Protein AF-A0AAV7DK44-F1 (afdb_monomer)

pLDDT: mean 83.93, std 21.16, range [25.41, 98.81]

Sequence (365 aa):
MRQEATLRKLKTFLQAPVNSQDILEGAVLIDQYCNPLEDVSPENIQAEIDDITRKVKVYLSAKNSRHPSLSMAGDSYIEDLDLQGQALEALNHVLFTAMKFKGNVADFYNPLNSYIHQVLINRTGIPISLSVLYLTLAKHLGIRLEPVNFPHHFMLRWCQRAQGASNITDYVYVDAFGNGKCLTAKECEYMIGQHVTEEFYAAVSTKEVLQRMVGNLLNLGKRESKDRSFMLLRVSLDLYLAMYPDSVQHLLLQARLYFHLGIWPEKVLDILQNIQALDPSQHGAVAYLVQHTLEHIERRREDSGPNVKLRSSEKEVCYSVGLLVRHKRLRNLVKGLFYARRVVLFSGLILQCVTFFKSLIRAFF

InterPro domains:
  IPR032698 Protein SirB1, N-terminal [PF13369] (44-214)

Foldseek 3Di:
DQLVVLLVVLVVLVPDDLVPRQLVVLLLSLQCNLCVPDDSDPVVLVVLLVVLLVQLLVQLCVVPVPQPLVVFAAQAADLDPVSLVSSLVSSLCSLCPVVNQAEPPVPNLPLLQLRLVSCSVVSYHAQLSLQSSSCSSSRSSRFDWFWFADVRHIWIWGACDSDDDDDQQRTWIFGSNHSRDTDRPVVVCVVVVHDDDPNRSDGDTSLVSSLVSLVSQCVSLVVCVVVVPNSSNQSSLVSNCSSVVLPLVSLLVNLVVCVVVVHDLVVSLVSLVSSCVSDVVCVVVSVVSNVVSVVSVVVVVVVPDPPPPPPDPDPQFPDWDWDFDQDPPPRDTDTDIDTANDDDDDPDDDDDGDDDDDDDDDDDD

Secondary structure (DSSP, 8-state):
-HHHHHHHHHHHHHHS-GGG--HHHHHHHHHHHH-TTS---HHHHHHHHHHHHHHHHHHHHHH-TT-GGGT--SS-----HHHHHHHHHHHHIIIIIIS--EE-STTTT-GGGG-HHHHHHHSEE-HHHHHHHHHHHHHHTT--EEEEE-SS-EEEEEE--SS---SGGGEEEEETTTTSEEE-HHHHHHHHTS---GGGGSBPPHHHHHHHHHHHHHHHHHHHGGGS--HHHHHHHHHHHHH-TT-HHHHHHHHHHHHHHT--HHHHHHHHHHHHHH-GGGHHHHHHHHHHHHHHHHHHHHT--------SS-TT---EEEEEEE-TTT-SEEEEEEE-S-----TT-----------------

Organism: Engystomops pustulosus (NCBI:txid76066)

Structure (mmCIF, N/CA/C/O backbone):
data_AF-A0AAV7DK44-F1
#
_entry.id   AF-A0AAV7DK44-F1
#
loop_
_atom_site.group_PDB
_atom_site.id
_atom_site.type_symbol
_atom_site.label_atom_id
_atom_site.label_alt_id
_atom_site.label_comp_id
_atom_site.label_asym_id
_atom_site.label_entity_id
_atom_site.label_seq_id
_atom_site.pdbx_PDB_ins_code
_atom_site.Cartn_x
_atom_site.Cartn_y
_atom_site.Cartn_z
_atom_site.occupancy
_atom_site.B_iso_or_equiv
_atom_site.auth_seq_id
_atom_site.auth_comp_id
_atom_site.auth_asym_id
_atom_site.auth_atom_id
_atom_site.pdbx_PDB_model_num
ATOM 1 N N . MET A 1 1 ? -14.259 -15.913 12.796 1.00 74.12 1 MET A N 1
ATOM 2 C CA . MET A 1 1 ? -13.451 -16.996 12.184 1.00 74.12 1 MET A CA 1
ATOM 3 C C . MET A 1 1 ? -12.514 -16.519 11.066 1.00 74.12 1 MET A C 1
ATOM 5 O O . MET A 1 1 ? -11.323 -16.469 11.338 1.00 74.12 1 MET A O 1
ATOM 9 N N . ARG A 1 2 ? -12.967 -16.143 9.848 1.00 83.25 2 ARG A N 1
ATOM 10 C CA . ARG A 1 2 ? -12.039 -15.772 8.740 1.00 83.25 2 ARG A CA 1
ATOM 11 C C . ARG A 1 2 ? -11.225 -14.498 9.022 1.00 83.25 2 ARG A C 1
ATOM 13 O O . ARG A 1 2 ? -10.006 -14.562 8.977 1.00 83.25 2 ARG A O 1
ATOM 20 N N . GLN A 1 3 ? -11.868 -13.395 9.424 1.00 87.00 3 GLN A N 1
ATOM 21 C CA . GLN A 1 3 ? -11.164 -12.140 9.765 1.00 87.00 3 GLN A CA 1
ATOM 22 C C . GLN A 1 3 ? -10.161 -12.303 10.915 1.00 87.00 3 GLN A C 1
ATOM 24 O O . GLN A 1 3 ? -9.058 -11.775 10.849 1.00 87.00 3 GLN A O 1
ATOM 29 N N . GLU A 1 4 ? -10.506 -13.065 11.956 1.00 88.25 4 GLU A N 1
ATOM 30 C CA . GLU A 1 4 ? -9.594 -13.349 13.077 1.00 88.25 4 GLU A CA 1
ATOM 31 C C . GLU A 1 4 ? -8.398 -14.199 12.637 1.00 88.25 4 GLU A C 1
ATOM 33 O O . GLU A 1 4 ? -7.279 -13.981 13.096 1.00 88.25 4 GLU A O 1
ATOM 38 N N . ALA A 1 5 ? -8.612 -15.163 11.734 1.00 91.00 5 ALA A N 1
ATOM 39 C CA . ALA A 1 5 ? -7.529 -15.945 11.152 1.00 91.00 5 ALA A CA 1
ATOM 40 C C . ALA A 1 5 ? -6.597 -15.065 10.305 1.00 91.00 5 ALA A C 1
ATOM 42 O O . ALA A 1 5 ? -5.384 -15.139 10.492 1.00 91.00 5 ALA A O 1
ATOM 43 N N . THR A 1 6 ? -7.144 -14.194 9.450 1.00 93.19 6 THR A N 1
ATOM 44 C CA . THR A 1 6 ? -6.361 -13.217 8.675 1.00 93.19 6 THR A CA 1
ATOM 45 C C . THR A 1 6 ? -5.595 -12.266 9.588 1.00 93.19 6 THR A C 1
ATOM 47 O O . THR A 1 6 ? -4.413 -12.027 9.373 1.00 93.19 6 THR A O 1
ATOM 50 N N . LEU A 1 7 ? -6.220 -11.788 10.666 1.00 92.31 7 LEU A N 1
ATOM 51 C CA . LEU A 1 7 ? -5.562 -10.916 11.632 1.00 92.31 7 LEU A CA 1
ATOM 52 C C . LEU A 1 7 ? -4.393 -11.612 12.345 1.00 92.31 7 LEU A C 1
ATOM 54 O O . LEU A 1 7 ? -3.351 -10.996 12.554 1.00 92.31 7 LEU A O 1
ATOM 58 N N . ARG A 1 8 ? -4.533 -12.896 12.703 1.00 93.44 8 ARG A N 1
ATOM 59 C CA . ARG A 1 8 ? -3.416 -13.683 13.254 1.00 93.44 8 ARG A CA 1
ATOM 60 C C . ARG A 1 8 ? -2.270 -13.801 12.252 1.00 93.44 8 ARG A C 1
ATOM 62 O O . ARG A 1 8 ? -1.135 -13.550 12.638 1.00 93.44 8 ARG A O 1
ATOM 69 N N . LYS A 1 9 ? -2.570 -14.099 10.982 1.00 94.69 9 LYS A N 1
ATOM 70 C CA . LYS A 1 9 ? -1.563 -14.138 9.907 1.00 94.69 9 LYS A CA 1
ATOM 71 C C . LYS A 1 9 ? -0.843 -12.798 9.762 1.00 94.69 9 LYS A C 1
ATOM 73 O O . LYS A 1 9 ? 0.380 -12.779 9.755 1.00 94.69 9 LYS A O 1
ATOM 78 N N . LEU A 1 10 ? -1.581 -11.687 9.744 1.00 93.88 10 LEU A N 1
ATOM 79 C CA . LEU A 1 10 ? -1.002 -10.344 9.662 1.00 93.88 10 LEU A CA 1
ATOM 80 C C . LEU A 1 10 ? -0.095 -10.024 10.856 1.00 93.88 10 LEU A C 1
ATOM 82 O O . LEU A 1 10 ? 0.979 -9.462 10.671 1.00 93.88 10 LEU A O 1
ATOM 86 N N . LYS A 1 11 ? -0.480 -10.408 12.078 1.00 92.25 11 LYS A N 1
ATOM 87 C CA . LYS A 1 11 ? 0.378 -10.232 13.261 1.00 92.25 11 LYS A CA 1
ATOM 88 C C . LYS A 1 11 ? 1.677 -11.026 13.145 1.00 92.25 11 LYS A C 1
ATOM 90 O O . LYS A 1 11 ? 2.735 -10.471 13.413 1.00 92.25 11 LYS A O 1
ATOM 95 N N . THR A 1 12 ? 1.600 -12.287 12.720 1.00 94.31 12 THR A N 1
ATOM 96 C CA . THR A 1 12 ? 2.788 -13.118 12.480 1.00 94.31 12 THR A CA 1
ATOM 97 C C . THR A 1 12 ? 3.675 -12.518 11.388 1.00 94.31 12 THR A C 1
ATOM 99 O O . THR A 1 12 ? 4.879 -12.402 11.589 1.00 94.31 12 THR A O 1
ATOM 102 N N . PHE A 1 13 ? 3.083 -12.061 10.282 1.00 94.94 13 PHE A N 1
ATOM 103 C CA . PHE A 1 13 ? 3.787 -1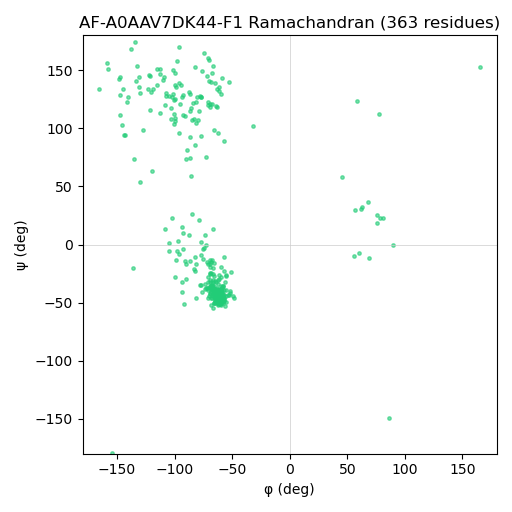1.386 9.190 1.00 94.94 13 PHE A CA 1
ATOM 104 C C . PHE A 1 13 ? 4.539 -10.134 9.678 1.00 94.94 13 PHE A C 1
ATOM 106 O O . PHE A 1 13 ? 5.729 -9.983 9.423 1.00 94.94 13 PHE A O 1
ATOM 113 N N . LEU A 1 14 ? 3.885 -9.266 10.457 1.00 91.62 14 LEU A N 1
ATOM 114 C CA . LEU A 1 14 ? 4.495 -8.031 10.970 1.00 91.62 14 LEU A CA 1
ATOM 115 C C . LEU A 1 14 ? 5.593 -8.268 12.021 1.00 91.62 14 LEU A C 1
ATOM 117 O O . LEU A 1 14 ? 6.390 -7.364 12.273 1.00 91.62 14 LEU A O 1
ATOM 121 N N . GLN A 1 15 ? 5.626 -9.448 12.645 1.00 91.88 15 GLN A N 1
ATOM 122 C CA . GLN A 1 15 ? 6.673 -9.865 13.586 1.00 91.88 15 GLN A CA 1
ATOM 123 C C . GLN A 1 15 ? 7.880 -10.512 12.891 1.00 91.88 15 GLN A C 1
ATOM 125 O O . GLN A 1 15 ? 8.926 -10.666 13.520 1.00 91.88 15 GLN A O 1
ATOM 130 N N . ALA A 1 16 ? 7.756 -10.888 11.615 1.00 93.25 16 ALA A N 1
ATOM 131 C CA . ALA A 1 16 ? 8.862 -11.442 10.845 1.00 93.25 16 ALA A CA 1
ATOM 132 C C . ALA A 1 16 ? 9.962 -10.384 10.606 1.00 93.25 16 ALA A C 1
ATOM 134 O O . ALA A 1 16 ? 9.660 -9.187 10.572 1.00 93.25 16 ALA A O 1
ATOM 135 N N . PRO A 1 17 ? 11.234 -10.788 10.410 1.00 93.06 17 PRO A N 1
ATOM 136 C CA . PRO A 1 17 ? 12.317 -9.865 10.070 1.00 93.06 17 PRO A CA 1
ATOM 137 C C . PRO A 1 17 ? 11.976 -9.001 8.852 1.00 93.06 17 PRO A C 1
ATOM 139 O O . PRO A 1 17 ? 11.446 -9.515 7.868 1.00 93.06 17 PRO A O 1
ATOM 142 N N . VAL A 1 18 ? 12.338 -7.713 8.875 1.00 88.31 18 VAL A N 1
ATOM 143 C CA . VAL A 1 18 ? 11.973 -6.736 7.824 1.00 88.31 18 VAL A CA 1
ATOM 144 C C . VAL A 1 18 ? 12.337 -7.225 6.417 1.00 88.31 18 VAL A C 1
ATOM 146 O O . VAL A 1 18 ? 11.530 -7.112 5.503 1.00 88.31 18 VAL A O 1
ATOM 149 N N . ASN A 1 19 ? 13.501 -7.859 6.254 1.00 85.69 19 ASN A N 1
ATOM 150 C CA . ASN A 1 19 ? 13.974 -8.361 4.957 1.00 85.69 19 ASN A CA 1
ATOM 151 C C . ASN A 1 19 ? 13.164 -9.548 4.406 1.00 85.69 19 ASN A C 1
ATOM 153 O O . ASN A 1 19 ? 13.311 -9.888 3.238 1.00 85.69 19 ASN A O 1
ATOM 157 N N . SER A 1 20 ? 12.343 -10.193 5.238 1.00 88.75 20 SER A N 1
ATOM 158 C CA . SER A 1 20 ? 11.460 -11.298 4.841 1.00 88.75 20 SER A CA 1
ATOM 159 C C . SER A 1 20 ? 10.017 -10.860 4.575 1.00 88.75 20 SER A C 1
ATOM 161 O O . SER A 1 20 ? 9.206 -11.675 4.151 1.00 88.75 20 SER A O 1
ATOM 163 N N . GLN A 1 21 ? 9.682 -9.590 4.831 1.00 93.62 21 GLN A N 1
ATOM 164 C CA . GLN A 1 21 ? 8.323 -9.078 4.675 1.00 93.62 21 GLN A CA 1
ATOM 165 C C . GLN A 1 21 ? 8.070 -8.647 3.229 1.00 93.62 21 GLN A C 1
ATOM 167 O O . GLN A 1 21 ? 8.530 -7.584 2.804 1.00 93.62 21 GLN A O 1
ATOM 172 N N . ASP A 1 22 ? 7.285 -9.433 2.495 1.00 95.12 22 ASP A N 1
ATOM 173 C CA . ASP A 1 22 ? 6.842 -9.071 1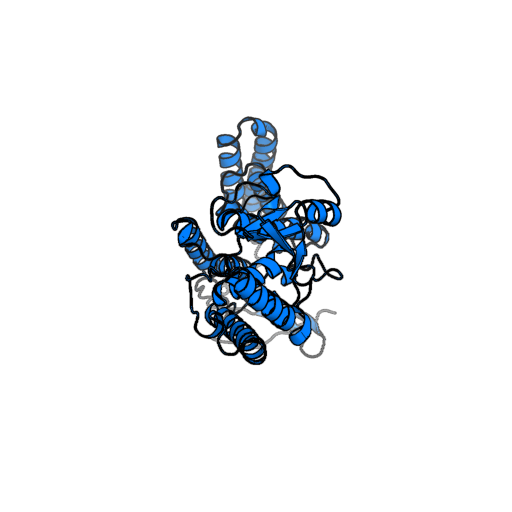.152 1.00 95.12 22 ASP A CA 1
ATOM 174 C C . ASP A 1 22 ? 5.646 -8.099 1.186 1.00 95.12 22 ASP A C 1
ATOM 176 O O . ASP A 1 22 ? 4.626 -8.331 1.841 1.00 95.12 22 ASP A O 1
ATOM 180 N N . ILE A 1 23 ? 5.771 -6.971 0.482 1.00 97.06 23 ILE A N 1
ATOM 181 C CA . ILE A 1 23 ? 4.753 -5.910 0.495 1.00 97.06 23 ILE A CA 1
ATOM 182 C C . ILE A 1 23 ? 3.439 -6.380 -0.149 1.00 97.06 23 ILE A C 1
ATOM 184 O O . ILE A 1 23 ? 2.369 -5.990 0.327 1.00 97.06 23 ILE A O 1
ATOM 188 N N . LEU A 1 24 ? 3.494 -7.213 -1.197 1.00 97.62 24 LEU A N 1
ATOM 189 C CA . LEU A 1 24 ? 2.292 -7.741 -1.843 1.00 97.62 24 LEU A CA 1
ATOM 190 C C . LEU A 1 24 ? 1.555 -8.686 -0.893 1.00 97.62 24 LEU A C 1
ATOM 192 O O . LEU A 1 24 ? 0.344 -8.548 -0.740 1.00 97.62 24 LEU A O 1
ATOM 196 N N . GLU A 1 25 ? 2.265 -9.582 -0.205 1.00 97.38 25 GLU A N 1
ATOM 197 C CA . GLU A 1 25 ? 1.662 -10.468 0.800 1.00 97.38 25 GLU A CA 1
ATOM 198 C C . GLU A 1 25 ? 0.918 -9.664 1.878 1.00 97.38 25 GLU A C 1
ATOM 200 O O . GLU A 1 25 ? -0.262 -9.911 2.156 1.00 97.38 25 GLU A O 1
ATOM 205 N N . GLY A 1 26 ? 1.569 -8.641 2.438 1.00 97.19 26 GLY A N 1
ATOM 206 C CA . GLY A 1 26 ? 0.946 -7.749 3.413 1.00 97.19 26 GLY A CA 1
ATOM 207 C C . GLY A 1 26 ? -0.292 -7.028 2.863 1.00 97.19 26 GLY A C 1
ATOM 208 O O . GLY A 1 26 ? -1.312 -6.922 3.550 1.00 97.19 26 GLY A O 1
ATOM 209 N N . ALA A 1 27 ? -0.236 -6.572 1.610 1.00 98.00 27 ALA A N 1
ATOM 210 C CA . ALA A 1 27 ? -1.358 -5.932 0.933 1.00 98.00 27 ALA A CA 1
ATOM 211 C C . ALA A 1 27 ? -2.544 -6.895 0.731 1.00 98.00 27 ALA A C 1
ATOM 213 O O . ALA A 1 27 ? -3.693 -6.504 0.949 1.00 98.00 27 ALA A O 1
ATOM 214 N N . VAL A 1 28 ? -2.283 -8.164 0.397 1.00 97.94 28 VAL A N 1
ATOM 215 C CA . VAL A 1 28 ? -3.307 -9.219 0.285 1.00 97.94 28 VAL A CA 1
ATOM 216 C C . VAL A 1 28 ? -3.945 -9.530 1.640 1.00 97.94 28 VAL A C 1
ATOM 218 O O . VAL A 1 28 ? -5.156 -9.741 1.716 1.00 97.94 28 VAL A O 1
ATOM 221 N N . LEU A 1 29 ? -3.177 -9.511 2.732 1.00 97.12 29 LEU A N 1
ATOM 222 C CA . LEU A 1 29 ? -3.720 -9.708 4.081 1.00 97.12 29 LEU A CA 1
ATOM 223 C C . LEU A 1 29 ? -4.656 -8.566 4.507 1.00 97.12 29 LEU A C 1
ATOM 225 O O . LEU A 1 29 ? -5.703 -8.833 5.105 1.00 97.12 29 LEU A O 1
ATOM 229 N N . ILE A 1 30 ? -4.321 -7.311 4.178 1.00 96.94 30 ILE A N 1
ATOM 230 C CA . ILE A 1 30 ? -5.226 -6.162 4.374 1.00 96.94 30 ILE A CA 1
ATOM 231 C C . ILE A 1 30 ? -6.526 -6.387 3.596 1.00 96.94 30 ILE A C 1
ATOM 233 O O . ILE A 1 30 ? -7.620 -6.225 4.138 1.00 96.94 30 ILE A O 1
ATOM 237 N N . ASP A 1 31 ? -6.400 -6.800 2.340 1.00 96.31 31 ASP A N 1
ATOM 238 C CA . ASP A 1 31 ? -7.517 -7.034 1.434 1.00 96.31 31 ASP A CA 1
ATOM 239 C C . ASP A 1 31 ? -8.475 -8.122 1.953 1.00 96.31 31 ASP A C 1
ATOM 241 O O . ASP A 1 31 ? -9.666 -7.879 2.153 1.00 96.31 31 ASP A O 1
ATOM 245 N N . GLN A 1 32 ? -7.936 -9.290 2.315 1.00 95.94 32 GLN A N 1
ATOM 246 C CA . GLN A 1 32 ? -8.684 -10.394 2.927 1.00 95.94 32 GLN A CA 1
ATOM 247 C C . GLN A 1 32 ? -9.377 -9.998 4.237 1.00 95.94 32 GLN A C 1
ATOM 249 O O . GLN A 1 32 ? -10.459 -10.504 4.549 1.00 95.94 32 GLN A O 1
ATOM 254 N N . TYR A 1 33 ? -8.749 -9.134 5.039 1.00 95.19 33 TYR A N 1
ATOM 255 C CA . TYR A 1 33 ? -9.334 -8.673 6.295 1.00 95.19 33 TYR A CA 1
ATOM 256 C C . TYR A 1 33 ? -10.528 -7.748 6.042 1.00 95.19 33 TYR A C 1
ATOM 258 O O . TYR A 1 33 ? -11.575 -7.893 6.686 1.00 95.19 33 TYR A O 1
ATOM 266 N N . CYS A 1 34 ? -10.376 -6.811 5.102 1.00 93.25 34 CYS A N 1
ATOM 267 C CA . CYS A 1 34 ? -11.416 -5.859 4.734 1.00 93.25 34 CYS A CA 1
ATOM 268 C C . CYS A 1 34 ? -12.581 -6.507 3.977 1.00 93.25 34 CYS A C 1
ATOM 270 O O . CYS A 1 34 ? -13.723 -6.093 4.173 1.00 93.25 34 CYS A O 1
ATOM 272 N N . ASN A 1 35 ? -12.308 -7.552 3.193 1.00 91.06 35 ASN A N 1
ATOM 273 C CA . ASN A 1 35 ? -13.270 -8.218 2.316 1.00 91.06 35 ASN A CA 1
ATOM 274 C C . ASN A 1 35 ? -13.440 -9.707 2.685 1.00 91.06 35 ASN A C 1
ATOM 276 O O . ASN A 1 35 ? -13.146 -10.592 1.884 1.00 91.06 35 ASN A O 1
ATOM 280 N N . PRO A 1 36 ? -13.938 -10.045 3.892 1.00 89.12 36 PRO A N 1
ATOM 281 C CA . PRO A 1 36 ? -13.957 -11.432 4.369 1.00 89.12 36 PRO A CA 1
ATOM 282 C C . PRO A 1 36 ? -14.927 -12.353 3.620 1.00 89.12 36 PRO A C 1
ATOM 284 O O . PRO A 1 36 ? -14.836 -13.577 3.754 1.00 89.12 36 PRO A O 1
ATOM 287 N N . LEU A 1 37 ? -15.881 -11.778 2.887 1.00 88.69 37 LEU A N 1
ATOM 288 C CA . LEU A 1 37 ? -16.856 -12.515 2.084 1.00 88.69 37 LEU A CA 1
ATOM 289 C C . LEU A 1 37 ? -16.371 -12.756 0.651 1.00 88.69 37 LEU A C 1
ATOM 291 O O . LEU A 1 37 ? -16.906 -13.639 -0.010 1.00 88.69 37 LEU A O 1
ATOM 295 N N . GLU A 1 38 ? -15.358 -12.016 0.201 1.00 89.38 38 GLU A N 1
ATOM 296 C CA . GLU A 1 38 ? -14.773 -12.173 -1.127 1.00 89.38 38 GLU A CA 1
ATOM 297 C C . GLU A 1 38 ? -13.751 -13.314 -1.136 1.00 89.38 38 GLU A C 1
ATOM 299 O O . GLU A 1 38 ? -13.130 -13.651 -0.116 1.00 89.38 38 GLU A O 1
ATOM 304 N N . ASP A 1 39 ? -13.565 -13.930 -2.299 1.00 87.12 39 ASP A N 1
ATOM 305 C CA . ASP A 1 39 ? -12.533 -14.944 -2.495 1.00 87.12 39 ASP A CA 1
ATOM 306 C C . ASP A 1 39 ? -11.219 -14.312 -2.967 1.00 87.12 39 ASP A C 1
ATOM 308 O O . ASP A 1 39 ? -10.829 -14.380 -4.131 1.00 87.12 39 ASP A O 1
ATOM 312 N N . VAL A 1 40 ? -10.538 -13.641 -2.038 1.00 92.25 40 VAL A N 1
ATOM 313 C CA . VAL A 1 40 ? -9.206 -13.075 -2.277 1.00 92.25 40 VAL A CA 1
ATOM 314 C C . VAL A 1 40 ? -8.156 -14.181 -2.104 1.00 92.25 40 VAL A C 1
ATOM 316 O O . VAL A 1 40 ? -7.616 -14.370 -1.009 1.00 92.25 40 VAL A O 1
ATOM 319 N N . SER A 1 41 ? -7.898 -14.941 -3.172 1.00 93.75 41 SER A N 1
ATOM 320 C CA . SER A 1 41 ? -6.886 -16.011 -3.210 1.00 93.75 41 SER A CA 1
ATOM 321 C C . SER A 1 41 ? -5.486 -15.445 -3.508 1.00 93.75 41 SER A C 1
ATOM 323 O O . SER A 1 41 ? -5.293 -14.828 -4.561 1.00 93.75 41 SER A O 1
ATOM 325 N N . PRO A 1 42 ? -4.494 -15.666 -2.622 1.00 94.56 42 PRO A N 1
ATOM 326 C CA . PRO A 1 42 ? -3.099 -15.322 -2.893 1.00 94.56 42 PRO A CA 1
ATOM 327 C C . PRO A 1 42 ? -2.557 -16.007 -4.151 1.00 94.56 42 PRO A C 1
ATOM 329 O O . PRO A 1 42 ? -1.800 -15.399 -4.897 1.00 94.56 42 PRO A O 1
ATOM 332 N N . GLU A 1 43 ? -2.982 -17.242 -4.417 1.00 96.19 43 GLU A N 1
ATOM 333 C CA . GLU A 1 43 ? -2.563 -18.024 -5.581 1.00 96.19 43 GLU A CA 1
ATOM 334 C C . GLU A 1 43 ? -3.057 -17.389 -6.887 1.00 96.19 43 GLU A C 1
ATOM 336 O O . GLU A 1 43 ? -2.287 -17.260 -7.836 1.00 96.19 43 GLU A O 1
ATOM 341 N N . ASN A 1 44 ? -4.312 -16.926 -6.922 1.00 96.25 44 ASN A N 1
ATOM 342 C CA . ASN A 1 44 ? -4.858 -16.215 -8.081 1.00 96.25 44 ASN A CA 1
ATOM 343 C C . ASN A 1 44 ? -4.147 -14.876 -8.308 1.00 96.25 44 ASN A C 1
ATOM 345 O O . ASN A 1 44 ? -3.832 -14.529 -9.443 1.00 96.25 44 ASN A O 1
ATOM 349 N N . I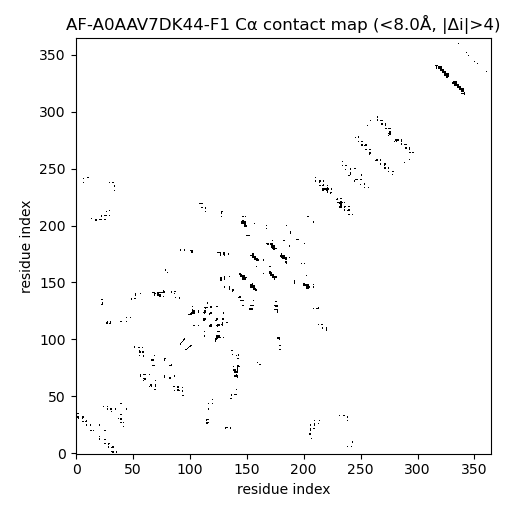LE A 1 45 ? -3.866 -14.132 -7.234 1.00 97.62 45 ILE A N 1
ATOM 350 C CA . ILE A 1 45 ? -3.117 -12.872 -7.323 1.00 97.62 45 ILE A CA 1
ATOM 351 C C . ILE A 1 45 ? -1.711 -13.135 -7.865 1.00 97.62 45 ILE A C 1
ATOM 353 O O . ILE A 1 45 ? -1.277 -12.440 -8.779 1.00 97.62 45 ILE A O 1
ATOM 357 N N . GLN A 1 46 ? -1.026 -14.164 -7.365 1.00 96.88 46 GLN A N 1
ATOM 358 C CA . GLN A 1 46 ? 0.295 -14.548 -7.853 1.00 96.88 46 GLN A CA 1
ATOM 359 C C . GLN A 1 46 ? 0.263 -14.950 -9.334 1.00 96.88 46 GLN A C 1
ATOM 361 O O . GLN A 1 46 ? 1.114 -14.510 -10.100 1.00 96.88 46 GLN A O 1
ATOM 366 N N . ALA A 1 47 ? -0.745 -15.715 -9.761 1.00 97.31 47 ALA A N 1
ATOM 367 C CA . ALA A 1 47 ? -0.905 -16.107 -11.159 1.00 97.31 47 ALA A CA 1
ATOM 368 C C . ALA A 1 47 ? -1.103 -14.897 -12.092 1.00 97.31 47 ALA A C 1
ATOM 370 O O . ALA A 1 47 ? -0.530 -14.862 -13.181 1.00 97.31 47 ALA A O 1
ATOM 371 N N . GLU A 1 48 ? -1.865 -13.884 -11.665 1.00 98.12 48 GLU A N 1
ATOM 372 C CA . GLU A 1 48 ? -2.012 -12.628 -12.412 1.00 98.12 48 GLU A CA 1
ATOM 373 C C . GLU A 1 48 ? -0.690 -11.849 -12.482 1.00 98.12 48 GLU A C 1
ATOM 375 O O . GLU A 1 48 ? -0.322 -11.350 -13.547 1.00 98.12 48 GLU A O 1
ATOM 380 N N . ILE A 1 49 ? 0.069 -11.778 -11.382 1.00 98.00 49 ILE A N 1
ATOM 381 C CA . ILE A 1 49 ? 1.409 -11.170 -11.380 1.00 98.00 49 ILE A CA 1
ATOM 382 C C . ILE A 1 49 ? 2.328 -11.890 -12.371 1.00 98.00 49 ILE A C 1
ATOM 384 O O . ILE A 1 49 ? 2.957 -11.237 -13.206 1.00 98.00 49 ILE A O 1
ATOM 388 N N . ASP A 1 50 ? 2.369 -13.221 -12.331 1.00 97.12 50 ASP A N 1
ATOM 389 C CA . ASP A 1 50 ? 3.206 -14.034 -13.212 1.00 97.12 50 ASP A CA 1
ATOM 390 C C . ASP A 1 50 ? 2.805 -13.869 -14.688 1.00 97.12 50 ASP A C 1
ATOM 392 O O . ASP A 1 50 ? 3.670 -13.768 -15.565 1.00 97.12 50 ASP A O 1
ATOM 396 N N . ASP A 1 51 ? 1.504 -13.768 -14.982 1.00 98.38 51 ASP A N 1
ATOM 397 C CA . ASP A 1 51 ? 0.997 -13.497 -16.328 1.00 98.38 51 ASP A CA 1
ATOM 398 C C . ASP A 1 51 ? 1.434 -12.117 -16.847 1.00 98.38 51 ASP A C 1
ATOM 400 O O . ASP A 1 51 ? 1.900 -11.995 -17.989 1.00 98.38 51 ASP A O 1
ATOM 404 N N . ILE A 1 52 ? 1.343 -11.080 -16.009 1.00 98.56 52 ILE A N 1
ATOM 405 C CA . ILE A 1 52 ? 1.813 -9.734 -16.353 1.00 98.56 52 ILE A CA 1
ATOM 406 C C . ILE A 1 52 ? 3.328 -9.750 -16.567 1.00 98.56 52 ILE A C 1
ATOM 408 O O . ILE A 1 52 ? 3.800 -9.281 -17.605 1.00 98.56 52 ILE A O 1
ATOM 412 N N . THR A 1 53 ? 4.101 -10.340 -15.650 1.00 98.00 53 THR A N 1
ATOM 413 C CA . THR A 1 53 ? 5.558 -10.481 -15.784 1.00 98.00 53 THR A CA 1
ATOM 414 C C . THR A 1 53 ? 5.920 -11.195 -17.087 1.00 98.00 53 THR A C 1
ATOM 416 O O . THR A 1 53 ? 6.799 -10.736 -17.819 1.00 98.00 53 THR A O 1
ATOM 419 N N . ARG A 1 54 ? 5.222 -12.279 -17.440 1.00 98.06 54 ARG A N 1
ATOM 420 C CA . ARG A 1 54 ? 5.426 -13.000 -18.702 1.00 98.06 54 ARG A CA 1
ATOM 421 C C . ARG A 1 54 ? 5.166 -12.104 -19.913 1.00 98.06 54 ARG A C 1
ATOM 423 O O . ARG A 1 54 ? 5.967 -12.116 -20.846 1.00 98.06 54 ARG A O 1
ATOM 430 N N . LYS A 1 55 ? 4.098 -11.299 -19.913 1.00 98.62 55 LYS A N 1
ATOM 431 C CA . LYS A 1 55 ? 3.824 -10.320 -20.984 1.00 98.62 55 LYS A CA 1
ATOM 432 C C . LYS A 1 55 ? 4.938 -9.277 -21.103 1.00 98.62 55 LYS A C 1
ATOM 434 O O . LYS A 1 55 ? 5.348 -8.968 -22.223 1.00 98.62 55 LYS A O 1
ATOM 439 N N . VAL A 1 56 ? 5.469 -8.788 -19.978 1.00 98.50 56 VAL A N 1
ATOM 440 C CA . VAL A 1 56 ? 6.627 -7.877 -19.967 1.00 98.50 56 VAL A CA 1
ATOM 441 C C . VAL A 1 56 ? 7.855 -8.549 -20.573 1.00 98.50 56 VAL A C 1
ATOM 443 O O . VAL A 1 56 ? 8.469 -7.979 -21.470 1.00 98.50 56 VAL A O 1
ATOM 446 N N . LYS A 1 57 ? 8.177 -9.781 -20.161 1.00 97.81 57 LYS A N 1
ATOM 447 C CA . LYS A 1 57 ? 9.306 -10.546 -20.711 1.00 97.81 57 LYS A CA 1
ATOM 448 C C . LYS A 1 57 ? 9.159 -10.797 -22.215 1.00 97.81 57 LYS A C 1
ATOM 450 O O . LYS A 1 57 ? 10.129 -10.636 -22.945 1.00 97.81 57 LYS A O 1
ATOM 455 N N . VAL A 1 58 ? 7.957 -11.118 -22.703 1.00 98.31 58 VAL A N 1
ATOM 456 C CA . VAL A 1 58 ? 7.694 -11.269 -24.148 1.00 98.31 58 VAL A CA 1
ATOM 457 C C . VAL A 1 58 ? 7.974 -9.960 -24.888 1.00 98.31 58 VAL A C 1
ATOM 459 O O . VAL A 1 58 ? 8.735 -9.963 -25.856 1.00 98.31 58 VAL A O 1
ATOM 462 N N . TYR A 1 59 ? 7.429 -8.837 -24.414 1.00 98.50 59 TYR A N 1
ATOM 463 C CA . TYR A 1 59 ? 7.666 -7.529 -25.030 1.00 98.50 59 TYR A CA 1
ATOM 464 C C . TYR A 1 59 ? 9.150 -7.130 -24.999 1.00 98.50 59 TYR A C 1
ATOM 466 O O . TYR A 1 59 ? 9.691 -6.659 -25.998 1.00 98.5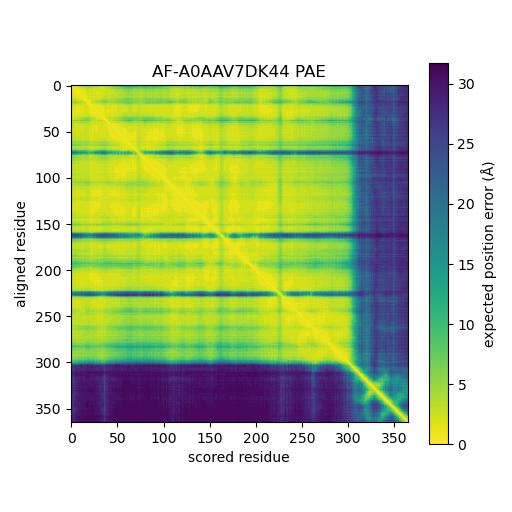0 59 TYR A O 1
ATOM 474 N N . LEU A 1 60 ? 9.828 -7.375 -23.876 1.00 98.19 60 LEU A N 1
ATOM 475 C CA . LEU A 1 60 ? 11.254 -7.109 -23.712 1.00 98.19 60 LEU A CA 1
ATOM 476 C C . LEU A 1 60 ? 12.104 -7.979 -24.643 1.00 98.19 60 LEU A C 1
ATOM 478 O O . LEU A 1 60 ? 13.015 -7.461 -25.277 1.00 98.19 60 LEU A O 1
ATOM 482 N N . SER A 1 61 ? 11.773 -9.265 -24.801 1.00 97.88 61 SER A N 1
ATOM 483 C CA . SER A 1 61 ? 12.514 -10.192 -25.668 1.00 97.88 61 SER A CA 1
ATOM 484 C C . SER A 1 61 ? 12.496 -9.786 -27.144 1.00 97.88 61 SER A C 1
ATOM 486 O O . SER A 1 61 ? 13.474 -10.016 -27.854 1.00 97.88 61 SER A O 1
ATOM 488 N N . ALA A 1 62 ? 11.421 -9.129 -27.594 1.00 97.44 62 ALA A N 1
ATOM 489 C CA . ALA A 1 62 ? 11.316 -8.596 -28.949 1.00 97.44 62 ALA A CA 1
ATOM 490 C C . ALA A 1 62 ? 12.270 -7.413 -29.194 1.00 97.44 62 ALA A C 1
ATOM 492 O O . ALA A 1 62 ? 12.659 -7.170 -30.334 1.00 97.44 62 ALA A O 1
ATOM 493 N N . LYS A 1 63 ? 12.656 -6.687 -28.136 1.00 96.25 63 LYS A N 1
ATOM 494 C CA . LYS A 1 63 ? 13.625 -5.582 -28.195 1.00 96.25 63 LYS A CA 1
ATOM 495 C C . LYS A 1 63 ? 15.053 -6.034 -27.891 1.00 96.25 63 LYS A C 1
ATOM 497 O O . LYS A 1 63 ? 15.991 -5.596 -28.547 1.00 96.25 63 LYS A O 1
ATOM 502 N N . ASN A 1 64 ? 15.213 -6.905 -26.899 1.00 97.25 64 ASN A N 1
ATOM 503 C CA . ASN A 1 64 ? 16.485 -7.438 -26.434 1.00 97.25 64 ASN A CA 1
ATOM 504 C C . ASN A 1 64 ? 16.305 -8.907 -26.016 1.00 97.25 64 ASN A C 1
ATOM 506 O O . ASN A 1 64 ? 15.940 -9.227 -24.885 1.00 97.25 64 ASN A O 1
ATOM 510 N N . SER A 1 65 ? 16.578 -9.819 -26.949 1.00 96.69 65 SER A N 1
ATOM 511 C CA . SER A 1 65 ? 16.389 -11.268 -26.774 1.00 96.69 65 SER A CA 1
ATOM 512 C C . SER A 1 65 ? 17.356 -11.919 -25.782 1.00 96.69 65 SER A C 1
ATOM 514 O O . SER A 1 65 ? 17.133 -13.055 -25.369 1.00 96.69 65 SER A O 1
ATOM 516 N N . ARG A 1 66 ? 18.425 -11.216 -25.390 1.00 96.25 66 ARG A N 1
ATOM 517 C CA . ARG A 1 66 ? 19.433 -11.684 -24.426 1.00 96.25 66 ARG A CA 1
ATOM 518 C C . ARG A 1 66 ? 19.343 -10.955 -23.085 1.00 96.25 66 ARG A C 1
ATOM 520 O O . ARG A 1 66 ? 20.265 -11.051 -22.281 1.00 96.25 66 ARG A O 1
ATOM 527 N N . HIS A 1 67 ? 18.259 -10.219 -22.846 1.00 97.38 67 HIS A N 1
ATOM 528 C CA . HIS A 1 67 ? 18.108 -9.435 -21.629 1.00 97.38 67 HIS A CA 1
ATOM 529 C C . HIS A 1 67 ? 18.069 -10.337 -20.377 1.00 97.38 67 HIS A C 1
ATOM 531 O O . HIS A 1 67 ? 17.306 -11.308 -20.363 1.00 97.38 67 HIS A O 1
ATOM 537 N N . PRO A 1 68 ? 18.813 -10.020 -19.297 1.00 95.75 68 PRO A N 1
ATOM 538 C CA . PRO A 1 68 ? 18.868 -10.858 -18.094 1.00 95.75 68 PRO A CA 1
ATOM 539 C C . PRO A 1 68 ? 17.493 -11.077 -17.447 1.00 95.75 68 PRO A C 1
ATOM 541 O O . PRO A 1 68 ? 17.186 -12.197 -17.047 1.00 95.75 68 PRO A O 1
ATOM 544 N N . SER A 1 69 ? 16.609 -10.066 -17.433 1.00 95.56 69 SER A N 1
ATOM 545 C CA . SER A 1 69 ? 15.221 -10.189 -16.932 1.00 95.56 69 SER A CA 1
ATOM 546 C C . SER A 1 69 ? 14.430 -11.359 -17.526 1.00 95.56 69 SER A C 1
ATOM 548 O O . SER A 1 69 ? 13.473 -11.810 -16.903 1.00 95.56 69 SER A O 1
ATOM 550 N N . LEU A 1 70 ? 14.785 -11.868 -18.713 1.00 95.00 70 LEU A N 1
ATOM 551 C CA . LEU A 1 70 ? 14.075 -12.991 -19.332 1.00 95.00 70 LEU A CA 1
ATOM 552 C C . LEU A 1 70 ? 14.236 -14.280 -18.515 1.00 95.00 70 LEU A C 1
ATOM 554 O O . LEU A 1 70 ? 13.254 -14.997 -18.314 1.00 95.00 70 LEU A O 1
ATOM 558 N N . SER A 1 71 ? 15.433 -14.531 -17.982 1.00 90.12 71 SER A N 1
ATOM 559 C CA . SER A 1 71 ? 15.756 -15.714 -17.175 1.00 90.12 71 SER A CA 1
ATOM 560 C C . SER A 1 71 ? 15.665 -15.480 -15.666 1.00 90.12 71 SER A C 1
ATOM 562 O O . SER A 1 71 ? 15.741 -16.445 -14.909 1.00 90.12 71 SER A O 1
ATOM 564 N N . MET A 1 72 ? 15.476 -14.237 -15.210 1.00 82.94 72 MET A N 1
ATOM 565 C CA . MET A 1 72 ? 15.382 -13.948 -13.777 1.00 82.94 72 MET A CA 1
ATOM 566 C C . MET A 1 72 ? 14.111 -14.523 -13.145 1.00 82.94 72 MET A C 1
ATOM 568 O O . MET A 1 72 ? 13.018 -14.448 -13.718 1.00 82.94 72 MET A O 1
ATOM 572 N N . ALA A 1 73 ? 14.272 -15.049 -11.935 1.00 66.81 73 ALA A N 1
ATOM 573 C CA . ALA A 1 73 ? 13.205 -15.386 -11.007 1.00 66.81 73 ALA A CA 1
ATOM 574 C C . ALA A 1 73 ? 13.680 -15.024 -9.588 1.00 66.81 73 ALA A C 1
ATOM 576 O O . ALA A 1 73 ? 14.724 -15.507 -9.154 1.00 66.81 73 ALA A O 1
ATOM 577 N N . GLY A 1 74 ? 12.939 -14.175 -8.872 1.00 64.94 74 GLY A N 1
ATOM 578 C CA . GLY A 1 74 ? 13.206 -13.874 -7.458 1.00 64.94 74 GLY A CA 1
ATOM 579 C C . GLY A 1 74 ? 14.231 -12.763 -7.173 1.00 64.94 74 GLY A C 1
ATOM 580 O O . GLY A 1 74 ? 14.341 -11.799 -7.921 1.00 64.94 74 GLY A O 1
ATOM 581 N N . ASP A 1 75 ? 14.937 -12.890 -6.040 1.00 69.88 75 ASP A N 1
ATOM 582 C CA . ASP A 1 75 ? 15.651 -11.819 -5.307 1.00 69.88 75 ASP A CA 1
ATOM 583 C C . ASP A 1 75 ? 17.025 -11.401 -5.878 1.00 69.88 75 ASP A C 1
ATOM 585 O O . ASP A 1 75 ? 17.866 -10.853 -5.163 1.00 69.88 75 ASP A O 1
ATOM 589 N N . SER A 1 76 ? 17.290 -11.675 -7.154 1.00 85.69 76 SER A N 1
ATOM 590 C CA . SER A 1 76 ? 18.530 -11.252 -7.817 1.00 85.69 76 SER A CA 1
ATOM 591 C C . SER A 1 76 ? 18.287 -9.993 -8.643 1.00 85.69 76 SER A C 1
ATOM 593 O O . SER A 1 76 ? 17.285 -9.899 -9.348 1.00 85.69 76 SER A O 1
ATOM 595 N N . TYR A 1 77 ? 19.218 -9.043 -8.578 1.00 90.81 77 TYR A N 1
ATOM 596 C CA . TYR A 1 77 ? 19.092 -7.750 -9.247 1.00 90.81 77 TYR A CA 1
ATOM 597 C C . TYR A 1 77 ? 20.112 -7.598 -10.372 1.00 90.81 77 TYR A C 1
ATOM 599 O O . TYR A 1 77 ? 21.232 -8.099 -10.288 1.00 90.81 77 TYR A O 1
ATOM 607 N N . ILE A 1 78 ? 19.714 -6.896 -11.428 1.00 93.12 78 ILE A N 1
ATOM 608 C CA . ILE A 1 78 ? 20.580 -6.540 -12.551 1.00 93.12 78 ILE A CA 1
ATOM 609 C C . ILE A 1 78 ? 21.465 -5.376 -12.108 1.00 93.12 78 ILE A C 1
ATOM 611 O O . ILE A 1 78 ? 20.947 -4.368 -11.647 1.00 93.12 78 ILE A O 1
ATOM 615 N N . GLU A 1 79 ? 22.784 -5.484 -12.249 1.00 90.38 79 GLU A N 1
ATOM 616 C CA . GLU A 1 79 ? 23.697 -4.395 -11.862 1.00 90.38 79 GLU A CA 1
ATOM 617 C C . GLU A 1 79 ? 23.720 -3.253 -12.887 1.00 90.38 79 GLU A C 1
ATOM 619 O O . GLU A 1 79 ? 23.814 -2.083 -12.521 1.00 90.38 79 GLU A O 1
ATOM 624 N N . ASP A 1 80 ? 23.594 -3.590 -14.169 1.00 93.69 80 ASP A N 1
ATOM 625 C CA . ASP A 1 80 ? 23.631 -2.637 -15.275 1.00 93.69 80 ASP A CA 1
ATOM 626 C C . ASP A 1 80 ? 22.368 -1.754 -15.305 1.00 93.69 80 ASP A C 1
ATOM 628 O O . ASP A 1 80 ? 21.239 -2.245 -15.421 1.00 93.69 80 ASP A O 1
ATOM 632 N N . LEU A 1 81 ? 22.566 -0.438 -15.182 1.00 93.19 81 LEU A N 1
ATOM 633 C CA . LEU A 1 81 ? 21.484 0.546 -15.107 1.00 93.19 81 LEU A CA 1
ATOM 634 C C . LEU A 1 81 ? 20.733 0.704 -16.435 1.00 93.19 81 LEU A C 1
ATOM 636 O O . LEU A 1 81 ? 19.521 0.924 -16.415 1.00 93.19 81 LEU A O 1
ATOM 640 N N . ASP A 1 82 ? 21.409 0.542 -17.574 1.00 94.88 82 ASP A N 1
ATOM 641 C CA . ASP A 1 82 ? 20.782 0.656 -18.893 1.00 94.88 82 ASP A CA 1
ATOM 642 C C . ASP A 1 82 ? 19.853 -0.539 -19.146 1.00 94.88 82 ASP A C 1
ATOM 644 O O . ASP A 1 82 ? 18.742 -0.378 -19.657 1.00 94.88 82 ASP A O 1
ATOM 648 N N . LEU A 1 83 ? 20.261 -1.743 -18.729 1.00 96.38 83 LEU A N 1
ATOM 649 C CA . LEU A 1 83 ? 19.412 -2.937 -18.767 1.00 96.38 83 LEU A CA 1
ATOM 650 C C . LEU A 1 83 ? 18.226 -2.820 -17.794 1.00 96.38 83 LEU A C 1
ATOM 652 O O . LEU A 1 83 ? 17.088 -3.115 -18.162 1.00 96.38 83 LEU A O 1
ATOM 656 N N . GLN A 1 84 ? 18.438 -2.319 -16.574 1.00 95.81 84 GLN A N 1
ATOM 657 C CA . GLN A 1 84 ? 17.319 -2.012 -15.673 1.00 95.81 84 GLN A CA 1
ATOM 658 C C . GLN A 1 84 ? 16.335 -1.010 -16.310 1.00 95.81 84 GLN A C 1
ATOM 660 O O . GLN A 1 84 ? 15.122 -1.227 -16.260 1.00 95.81 84 GLN A O 1
ATOM 665 N N . GLY A 1 85 ? 16.844 0.036 -16.970 1.00 96.62 85 GLY A N 1
ATOM 666 C CA . GLY A 1 85 ? 16.044 1.017 -17.705 1.00 96.62 85 GLY A CA 1
ATOM 667 C C . GLY A 1 85 ? 15.214 0.390 -18.829 1.00 96.62 85 GLY A C 1
ATOM 668 O O . GLY A 1 85 ? 14.006 0.617 -18.900 1.00 96.62 85 GLY A O 1
ATOM 669 N N . GLN A 1 86 ? 15.811 -0.478 -19.652 1.00 97.81 86 GLN A N 1
ATOM 670 C CA . GLN A 1 86 ? 15.095 -1.214 -20.707 1.00 97.81 86 GLN A CA 1
ATOM 671 C C . GLN A 1 86 ? 13.948 -2.069 -20.145 1.00 97.81 86 GLN A C 1
ATOM 673 O O . GLN A 1 86 ? 12.853 -2.110 -20.718 1.00 97.81 86 GLN A O 1
ATOM 678 N N . ALA A 1 87 ? 14.177 -2.744 -19.016 1.00 97.44 87 ALA A N 1
ATOM 679 C CA . ALA A 1 87 ? 13.148 -3.534 -18.350 1.00 97.44 87 ALA A CA 1
ATOM 680 C C . ALA A 1 87 ? 12.029 -2.658 -17.752 1.00 97.44 87 ALA A C 1
ATOM 682 O O . ALA A 1 87 ? 10.855 -3.021 -17.873 1.00 97.44 87 ALA A O 1
ATOM 683 N N . LEU A 1 88 ? 12.350 -1.488 -17.183 1.00 98.00 88 LEU A N 1
ATOM 684 C CA . LEU A 1 88 ? 11.355 -0.515 -16.709 1.00 98.00 88 LEU A CA 1
ATOM 685 C C . LEU A 1 88 ? 10.521 0.063 -17.859 1.00 98.00 88 LEU A C 1
ATOM 687 O O . LEU A 1 88 ? 9.302 0.177 -17.740 1.00 98.00 88 LEU A O 1
ATOM 691 N N . GLU A 1 89 ? 11.132 0.367 -19.005 1.00 98.31 89 GLU A N 1
ATOM 692 C CA . GLU A 1 89 ? 10.402 0.801 -20.200 1.00 98.31 89 GLU A CA 1
ATOM 693 C C . GLU A 1 89 ? 9.441 -0.278 -20.713 1.00 98.31 89 GLU A C 1
ATOM 695 O O . GLU A 1 89 ? 8.301 0.016 -21.092 1.00 98.31 89 GLU A O 1
ATOM 700 N N . ALA A 1 90 ? 9.882 -1.540 -20.718 1.00 98.56 90 ALA A N 1
ATOM 701 C CA . ALA A 1 90 ? 9.039 -2.674 -21.074 1.00 98.56 90 ALA A CA 1
ATOM 702 C C . ALA A 1 90 ? 7.864 -2.835 -20.098 1.00 98.56 90 ALA A C 1
ATOM 704 O O . ALA A 1 90 ? 6.724 -3.017 -20.539 1.00 98.56 90 ALA A O 1
ATOM 705 N N . LEU A 1 91 ? 8.123 -2.707 -18.793 1.00 98.69 91 LEU A N 1
ATOM 706 C CA . LEU A 1 91 ? 7.098 -2.723 -17.751 1.00 98.69 91 LEU A CA 1
ATOM 707 C C . LEU A 1 91 ? 6.082 -1.591 -17.951 1.00 98.69 91 LEU A C 1
ATOM 709 O O . LEU A 1 91 ? 4.880 -1.854 -18.000 1.00 98.69 91 LEU A O 1
ATOM 713 N N . ASN A 1 92 ? 6.548 -0.356 -18.155 1.00 98.69 92 ASN A N 1
ATOM 714 C CA . ASN A 1 92 ? 5.699 0.809 -18.408 1.00 98.69 92 ASN A CA 1
ATOM 715 C C . ASN A 1 92 ? 4.808 0.611 -19.638 1.00 98.69 92 ASN A C 1
ATOM 717 O O . ASN A 1 92 ? 3.603 0.879 -19.596 1.00 98.69 92 ASN A O 1
ATOM 721 N N . HIS A 1 93 ? 5.381 0.114 -20.737 1.00 98.69 93 HIS A N 1
ATOM 722 C CA . HIS A 1 93 ? 4.620 -0.139 -21.953 1.00 98.69 93 HIS A CA 1
ATOM 723 C C . HIS A 1 93 ? 3.530 -1.189 -21.721 1.00 98.69 93 HIS A C 1
ATOM 725 O O . HIS A 1 93 ? 2.362 -0.948 -22.031 1.00 98.69 93 HIS A O 1
ATOM 731 N N . VAL A 1 94 ? 3.876 -2.344 -21.155 1.00 98.75 94 VAL A N 1
ATOM 732 C CA . VAL A 1 94 ? 2.893 -3.413 -20.955 1.00 98.75 94 VAL A CA 1
ATOM 733 C C . VAL A 1 94 ? 1.812 -2.987 -19.970 1.00 98.75 94 VAL A C 1
ATOM 735 O O . VAL A 1 94 ? 0.632 -3.127 -20.284 1.00 98.75 94 VAL A O 1
ATOM 738 N N . LEU A 1 95 ? 2.182 -2.417 -18.825 1.00 98.62 95 LEU A N 1
ATOM 739 C CA . LEU A 1 95 ? 1.229 -2.093 -17.769 1.00 98.62 95 LEU A CA 1
ATOM 740 C C . LEU A 1 95 ? 0.284 -0.954 -18.189 1.00 98.62 95 LEU A C 1
ATOM 742 O O . LEU A 1 95 ? -0.939 -1.113 -18.171 1.00 98.62 95 LEU A O 1
ATOM 746 N N . PHE A 1 96 ? 0.830 0.173 -18.647 1.00 98.56 96 PHE A N 1
ATOM 747 C CA . PHE A 1 96 ? 0.038 1.381 -18.905 1.00 98.56 96 PHE A CA 1
ATOM 748 C C . PHE A 1 96 ? -0.445 1.491 -20.356 1.00 98.56 96 PHE A C 1
ATOM 750 O O . PHE A 1 96 ? -1.543 1.989 -20.612 1.00 98.56 96 PHE A O 1
ATOM 757 N N . THR A 1 97 ? 0.325 0.991 -21.330 1.00 98.31 97 THR A N 1
ATOM 758 C CA . THR A 1 97 ? -0.049 1.095 -22.753 1.00 98.31 97 THR A CA 1
ATOM 759 C C . THR A 1 97 ? -0.835 -0.116 -23.236 1.00 98.31 97 THR A C 1
ATOM 761 O O . THR A 1 97 ? -1.907 0.073 -23.813 1.00 98.31 97 THR A O 1
ATOM 764 N N . ALA A 1 98 ? -0.348 -1.338 -23.011 1.00 98.31 98 ALA A N 1
ATOM 765 C CA . ALA A 1 98 ? -1.001 -2.547 -23.515 1.00 98.31 98 ALA A CA 1
ATOM 766 C C . ALA A 1 98 ? -2.175 -2.984 -22.624 1.00 98.31 98 ALA A C 1
ATOM 768 O O . ALA A 1 98 ? -3.265 -3.263 -23.119 1.00 98.31 98 ALA A O 1
ATOM 769 N N . MET A 1 99 ? -1.974 -3.004 -21.304 1.00 98.50 99 MET A N 1
ATOM 770 C CA . MET A 1 99 ? -2.974 -3.467 -20.340 1.00 98.50 99 MET A CA 1
ATOM 771 C C . MET A 1 99 ? -3.886 -2.356 -19.817 1.00 98.50 99 MET A C 1
ATOM 773 O O . MET A 1 99 ? -4.952 -2.671 -19.292 1.00 98.50 99 MET A O 1
ATOM 777 N N . LYS A 1 100 ? -3.534 -1.083 -20.035 1.00 98.38 100 LYS A N 1
ATOM 778 C CA . LYS A 1 100 ? -4.343 0.093 -19.666 1.00 98.38 100 LYS A CA 1
ATOM 779 C C . LYS A 1 100 ? -4.586 0.238 -18.163 1.00 98.38 100 LYS A C 1
ATOM 781 O O . LYS A 1 100 ? -5.629 0.761 -17.768 1.00 98.38 100 LYS A O 1
ATOM 786 N N . PHE A 1 101 ? -3.627 -0.181 -17.336 1.00 98.69 101 PHE A N 1
ATOM 787 C CA . PHE A 1 101 ? -3.627 0.251 -15.943 1.00 98.69 101 PHE A CA 1
ATOM 788 C C . PHE A 1 101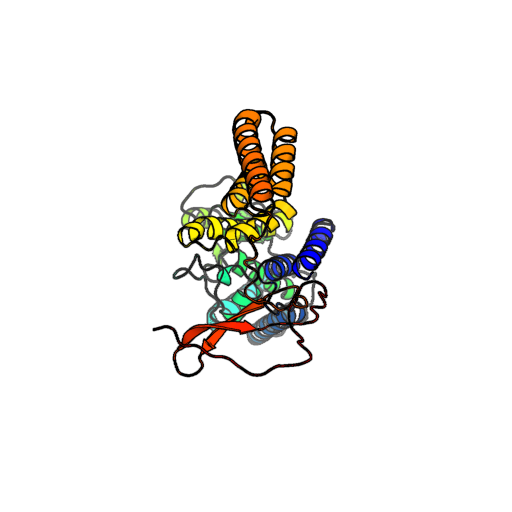 ? -3.551 1.776 -15.874 1.00 98.69 101 PHE A C 1
ATOM 790 O O . PHE A 1 101 ? -2.901 2.399 -16.714 1.00 98.69 101 PHE A O 1
ATOM 797 N N . LYS A 1 102 ? -4.238 2.385 -14.906 1.00 98.31 102 LYS A N 1
ATOM 798 C CA . LYS A 1 102 ? -4.215 3.840 -14.707 1.00 98.31 102 LYS A CA 1
ATOM 799 C C . LYS A 1 102 ? -4.630 4.244 -13.297 1.00 98.31 102 LYS A C 1
ATOM 801 O O . LYS A 1 102 ? -5.402 3.548 -12.638 1.00 98.31 102 LYS A O 1
ATOM 806 N N . GLY A 1 103 ? -4.189 5.419 -12.861 1.00 97.88 103 GLY A N 1
ATOM 807 C CA . GLY A 1 103 ? -4.744 6.069 -11.677 1.00 97.88 103 GLY A CA 1
ATOM 808 C C . GLY A 1 103 ? -6.235 6.388 -11.836 1.00 97.88 103 GLY A C 1
ATOM 809 O O . GLY A 1 103 ? -6.659 6.904 -12.875 1.00 97.88 103 GLY A O 1
ATOM 810 N N . ASN A 1 104 ? -7.047 6.106 -10.814 1.00 96.75 104 ASN A N 1
ATOM 811 C CA . ASN A 1 104 ? -8.476 6.427 -10.834 1.00 96.75 104 ASN A CA 1
ATOM 812 C C . ASN A 1 104 ? -8.745 7.854 -10.339 1.00 96.75 104 ASN A C 1
ATOM 814 O O . ASN A 1 104 ? -9.205 8.059 -9.224 1.00 96.75 104 ASN A O 1
ATOM 818 N N . VAL A 1 105 ? -8.436 8.866 -11.150 1.00 94.31 105 VAL A N 1
ATOM 819 C CA . VAL A 1 105 ? -8.658 10.272 -10.755 1.00 94.31 105 VAL A CA 1
ATOM 820 C C . VAL A 1 105 ? -10.153 10.604 -10.652 1.00 94.31 105 VAL A C 1
ATOM 822 O O . VAL A 1 105 ? -10.555 11.366 -9.778 1.00 94.31 105 VAL A O 1
ATOM 825 N N . ALA A 1 106 ? -10.975 10.022 -11.531 1.00 94.31 106 ALA A N 1
ATOM 826 C CA . ALA A 1 106 ? -12.409 10.306 -11.605 1.00 94.31 106 ALA A CA 1
ATOM 827 C C . ALA A 1 106 ? -13.181 9.795 -10.380 1.00 94.31 106 ALA A C 1
ATOM 829 O O . ALA A 1 106 ? -14.114 10.452 -9.930 1.00 94.31 106 ALA A O 1
ATOM 830 N N . ASP A 1 107 ? -12.774 8.647 -9.838 1.00 93.06 107 ASP A N 1
ATOM 831 C CA . ASP A 1 107 ? -13.395 8.019 -8.674 1.00 93.06 107 ASP A CA 1
ATOM 832 C C . ASP A 1 107 ? -12.327 7.652 -7.634 1.00 93.06 107 ASP A C 1
ATOM 834 O O . ASP A 1 107 ? -12.176 6.504 -7.218 1.00 93.06 107 ASP A O 1
ATOM 838 N N . PHE A 1 108 ? -11.517 8.647 -7.254 1.00 91.62 108 PHE A N 1
ATOM 839 C CA . PHE A 1 108 ? -10.335 8.464 -6.401 1.00 91.62 108 PHE A CA 1
ATOM 840 C C . PHE A 1 108 ? -10.667 7.878 -5.028 1.00 91.62 108 PHE A C 1
ATOM 842 O O . PHE A 1 108 ? -9.896 7.091 -4.479 1.00 91.62 108 PHE A O 1
ATOM 849 N N . TYR A 1 109 ? -11.821 8.252 -4.474 1.00 91.56 109 TYR A N 1
ATOM 850 C CA . TYR A 1 109 ? -12.233 7.854 -3.131 1.00 91.56 109 TYR A CA 1
ATOM 851 C C . TYR A 1 109 ? -12.975 6.513 -3.083 1.00 91.56 109 TYR A C 1
ATOM 853 O O . TYR A 1 109 ? -13.445 6.129 -2.018 1.00 91.56 109 TYR A O 1
ATOM 861 N N . ASN A 1 110 ? -13.039 5.770 -4.190 1.00 93.38 110 ASN A N 1
ATOM 862 C CA . ASN A 1 110 ? -13.587 4.423 -4.183 1.00 93.38 110 ASN A CA 1
ATOM 863 C C . ASN A 1 110 ? -12.646 3.446 -3.449 1.00 93.38 110 ASN A C 1
ATOM 865 O O . ASN A 1 110 ? -11.483 3.300 -3.852 1.00 93.38 110 ASN A O 1
ATOM 869 N N . PRO A 1 111 ? -13.118 2.743 -2.400 1.00 93.94 111 PRO A N 1
ATOM 870 C CA . PRO A 1 111 ? -12.289 1.819 -1.627 1.00 93.94 111 PRO A CA 1
ATOM 871 C C . PRO A 1 111 ? -11.732 0.664 -2.466 1.00 93.94 111 PRO A C 1
ATOM 873 O O . PRO A 1 111 ? -10.637 0.184 -2.169 1.00 93.94 111 PRO A O 1
ATOM 876 N N . LEU A 1 112 ? -12.406 0.276 -3.558 1.00 95.81 112 LEU A N 1
ATOM 877 C CA . LEU A 1 112 ? -11.928 -0.770 -4.466 1.00 95.81 112 LEU A CA 1
ATOM 878 C C . LEU A 1 112 ? -10.564 -0.430 -5.082 1.00 95.81 112 LEU A C 1
ATOM 880 O O . LEU A 1 112 ? -9.772 -1.328 -5.340 1.00 95.81 112 LEU A O 1
ATOM 884 N N . ASN A 1 113 ? -10.223 0.853 -5.232 1.00 97.19 113 ASN A N 1
ATOM 885 C CA . ASN A 1 113 ? -8.908 1.259 -5.732 1.00 97.19 113 ASN A CA 1
ATOM 886 C C . ASN A 1 113 ? -7.756 0.922 -4.760 1.00 97.19 113 ASN A C 1
ATOM 888 O O . ASN A 1 113 ? -6.590 1.034 -5.142 1.00 97.19 113 ASN A O 1
ATOM 892 N N . SER A 1 114 ? -8.052 0.570 -3.504 1.00 97.06 114 SER A N 1
ATOM 893 C CA . SER A 1 114 ? -7.055 0.243 -2.471 1.00 97.06 114 SER A CA 1
ATOM 894 C C . SER A 1 114 ? -6.836 -1.262 -2.283 1.00 97.06 114 SER A C 1
ATOM 896 O O . SER A 1 114 ? -5.867 -1.649 -1.633 1.00 97.06 114 SER A O 1
ATOM 898 N N . TYR A 1 115 ? -7.714 -2.103 -2.834 1.00 97.56 115 TYR A N 1
ATOM 899 C CA . TYR A 1 115 ? -7.665 -3.560 -2.702 1.00 97.56 115 TYR A CA 1
ATOM 900 C C . TYR A 1 115 ? -6.945 -4.174 -3.904 1.00 97.56 115 TYR A C 1
ATOM 902 O O . TYR A 1 115 ? -7.373 -3.982 -5.039 1.00 97.56 115 TYR A O 1
ATOM 910 N N . ILE A 1 116 ? -5.849 -4.906 -3.683 1.00 97.94 116 ILE A N 1
ATOM 911 C CA . ILE A 1 116 ? -4.994 -5.405 -4.772 1.00 97.94 116 ILE A CA 1
ATOM 912 C C . ILE A 1 116 ? -5.764 -6.309 -5.737 1.00 97.94 116 ILE A C 1
ATOM 914 O O . ILE A 1 116 ? -5.592 -6.169 -6.949 1.00 97.94 116 ILE A O 1
ATOM 918 N N . HIS A 1 117 ? -6.663 -7.168 -5.241 1.00 97.50 117 HIS A N 1
ATOM 919 C CA . HIS A 1 117 ? -7.466 -8.012 -6.134 1.00 97.50 117 HIS A CA 1
ATOM 920 C C . HIS A 1 117 ? -8.336 -7.172 -7.085 1.00 97.50 117 HIS A C 1
ATOM 922 O O . HIS A 1 117 ? -8.434 -7.468 -8.274 1.00 97.50 117 HIS A O 1
ATOM 928 N N . GLN A 1 118 ? -8.905 -6.069 -6.591 1.00 98.12 118 GLN A N 1
ATOM 929 C CA . GLN A 1 118 ? -9.705 -5.144 -7.394 1.00 98.12 118 GLN A CA 1
ATOM 930 C C . GLN A 1 118 ? -8.852 -4.291 -8.326 1.00 98.12 118 GLN A C 1
ATOM 932 O O . GLN A 1 118 ? -9.287 -3.993 -9.434 1.00 98.12 118 GLN A O 1
ATOM 937 N N . VAL A 1 119 ? -7.639 -3.913 -7.919 1.00 98.44 119 VAL A N 1
ATOM 938 C CA . VAL A 1 119 ? -6.706 -3.187 -8.790 1.00 98.44 119 VAL A CA 1
ATOM 939 C C . VAL A 1 119 ? -6.321 -4.046 -9.992 1.00 98.44 119 VAL A C 1
ATOM 941 O O . VAL A 1 119 ? -6.285 -3.529 -11.104 1.00 98.44 119 VAL A O 1
ATOM 944 N N . LEU A 1 120 ? -6.096 -5.349 -9.806 1.00 98.38 120 LEU A N 1
ATOM 945 C CA . LEU A 1 120 ? -5.813 -6.282 -10.903 1.00 98.38 120 LEU A CA 1
ATOM 946 C C . LEU A 1 120 ? -7.019 -6.453 -11.844 1.00 98.38 120 LEU A C 1
ATOM 948 O O . LEU A 1 120 ? -6.854 -6.381 -13.063 1.00 98.38 120 LEU A O 1
ATOM 952 N N . ILE A 1 121 ? -8.229 -6.604 -11.291 1.00 97.25 121 ILE A N 1
ATOM 953 C CA . ILE A 1 121 ? -9.470 -6.764 -12.071 1.00 97.25 121 ILE A CA 1
ATOM 954 C C . ILE A 1 121 ? -9.815 -5.484 -12.845 1.00 97.25 121 ILE A C 1
ATOM 956 O O . ILE A 1 121 ? -9.985 -5.508 -14.065 1.00 97.25 121 ILE A O 1
ATOM 960 N N . ASN A 1 122 ? -9.914 -4.356 -12.140 1.00 97.75 122 ASN A N 1
ATOM 961 C CA . ASN A 1 122 ? -10.392 -3.091 -12.701 1.00 97.75 122 ASN A CA 1
ATOM 962 C C . ASN A 1 122 ? -9.296 -2.342 -13.463 1.00 97.75 122 ASN A C 1
ATOM 964 O O . ASN A 1 122 ? -9.591 -1.435 -14.242 1.00 97.75 122 ASN A O 1
ATOM 968 N N . ARG A 1 123 ? -8.027 -2.708 -13.238 1.00 98.38 123 ARG A N 1
ATOM 969 C CA . ARG A 1 123 ? -6.835 -2.021 -13.759 1.00 98.38 123 ARG A CA 1
ATOM 970 C C . ARG A 1 123 ? -6.795 -0.546 -13.369 1.00 98.38 123 ARG A C 1
ATOM 972 O O . ARG A 1 123 ? -6.247 0.302 -14.072 1.00 98.38 123 ARG A O 1
ATOM 979 N N . THR A 1 124 ? -7.381 -0.228 -12.224 1.00 98.50 124 THR A N 1
ATOM 980 C CA . THR A 1 124 ? -7.418 1.118 -11.669 1.00 98.50 124 THR A CA 1
ATOM 981 C C . THR A 1 124 ? -7.052 1.090 -10.200 1.00 98.50 124 THR A C 1
ATOM 983 O O . THR A 1 124 ? -7.480 0.195 -9.479 1.00 98.50 124 THR A O 1
ATOM 986 N N . GLY A 1 125 ? -6.285 2.078 -9.745 1.00 98.25 125 GLY A N 1
ATOM 987 C CA . GLY A 1 125 ? -5.861 2.157 -8.350 1.00 98.25 125 GLY A CA 1
ATOM 988 C C . GLY A 1 125 ? -5.557 3.576 -7.886 1.00 98.25 125 GLY A C 1
ATOM 989 O O . GLY A 1 125 ? -5.679 4.541 -8.646 1.00 98.25 125 GLY A O 1
ATOM 990 N N . ILE A 1 126 ? -5.159 3.683 -6.620 1.00 98.25 126 ILE A N 1
ATOM 991 C CA . ILE A 1 126 ? -4.604 4.892 -5.997 1.00 98.25 126 ILE A CA 1
ATOM 992 C C . ILE A 1 126 ? -3.064 4.834 -6.017 1.00 98.25 126 ILE A C 1
ATOM 994 O O . ILE A 1 126 ? -2.507 3.774 -6.314 1.00 98.25 126 ILE A O 1
ATOM 998 N N . PRO A 1 127 ? -2.344 5.925 -5.678 1.00 98.38 127 PRO A N 1
ATOM 999 C CA . PRO A 1 127 ? -0.887 5.949 -5.802 1.00 98.38 127 PRO A CA 1
ATOM 1000 C C . PRO A 1 127 ? -0.162 4.795 -5.111 1.00 98.38 127 PRO A C 1
ATOM 1002 O O . PRO A 1 127 ? 0.715 4.175 -5.708 1.00 98.38 127 PRO A O 1
ATOM 1005 N N . ILE A 1 128 ? -0.565 4.443 -3.887 1.00 98.56 128 ILE A N 1
ATOM 1006 C CA . ILE A 1 128 ? 0.088 3.358 -3.148 1.00 98.56 128 ILE A CA 1
ATOM 1007 C C . ILE A 1 128 ? -0.189 1.980 -3.756 1.00 98.56 128 ILE A C 1
ATOM 1009 O O . ILE A 1 128 ? 0.734 1.189 -3.885 1.00 98.56 128 ILE A O 1
ATOM 1013 N N . SER A 1 129 ? -1.421 1.687 -4.180 1.00 98.62 129 SER A N 1
ATOM 1014 C CA . SER A 1 129 ? -1.775 0.348 -4.660 1.00 98.62 129 SER A CA 1
ATOM 1015 C C . SER A 1 129 ? -1.183 0.051 -6.039 1.00 98.62 129 SER A C 1
ATOM 1017 O O . SER A 1 129 ? -0.692 -1.055 -6.263 1.00 98.62 129 SER A O 1
ATOM 1019 N N . LEU A 1 130 ? -1.128 1.048 -6.932 1.00 98.75 130 LEU A N 1
ATOM 1020 C CA . LEU A 1 130 ? -0.416 0.915 -8.207 1.00 98.75 130 LEU A CA 1
ATOM 1021 C C . LEU A 1 130 ? 1.096 0.802 -8.002 1.00 98.75 130 LEU A C 1
ATOM 1023 O O . LEU A 1 130 ? 1.743 0.042 -8.715 1.00 98.75 130 LEU A O 1
ATOM 1027 N N . SER A 1 131 ? 1.655 1.508 -7.016 1.00 98.75 131 SER A N 1
ATOM 1028 C CA . SER A 1 131 ? 3.082 1.405 -6.697 1.00 98.75 131 SER A CA 1
ATOM 1029 C C . SER A 1 131 ? 3.450 0.048 -6.102 1.00 98.75 131 SER A C 1
ATOM 1031 O O . SER A 1 131 ? 4.501 -0.476 -6.445 1.00 98.75 131 SER A O 1
ATOM 1033 N N . VAL A 1 132 ? 2.588 -0.555 -5.273 1.00 98.69 132 VAL A N 1
ATOM 1034 C CA . VAL A 1 132 ? 2.776 -1.934 -4.785 1.00 98.69 132 VAL A CA 1
ATOM 1035 C C . VAL A 1 132 ? 2.820 -2.912 -5.959 1.00 98.69 132 VAL A C 1
ATOM 1037 O O . VAL A 1 132 ? 3.786 -3.658 -6.080 1.00 98.69 132 VAL A O 1
ATOM 1040 N N . LEU A 1 133 ? 1.842 -2.852 -6.871 1.00 98.75 133 LEU A N 1
ATOM 1041 C CA . LEU A 1 133 ? 1.833 -3.687 -8.078 1.00 98.75 133 LEU A CA 1
ATOM 1042 C C . LEU A 1 133 ? 3.100 -3.482 -8.924 1.00 98.75 133 LEU A C 1
ATOM 1044 O O . LEU A 1 133 ? 3.742 -4.446 -9.337 1.00 98.75 133 LEU A O 1
ATOM 1048 N N . TYR A 1 134 ? 3.469 -2.225 -9.170 1.00 98.81 134 TYR A N 1
ATOM 1049 C CA . TYR A 1 134 ? 4.636 -1.878 -9.974 1.00 98.81 134 TYR A CA 1
ATOM 1050 C C . TYR A 1 134 ? 5.938 -2.395 -9.350 1.00 98.81 134 TYR A C 1
ATOM 1052 O O . TYR A 1 134 ? 6.759 -2.992 -10.043 1.00 98.81 134 TYR A O 1
ATOM 1060 N N . LEU A 1 135 ? 6.103 -2.210 -8.037 1.00 98.06 135 LEU A N 1
ATOM 1061 C CA . LEU A 1 135 ? 7.247 -2.683 -7.261 1.00 98.06 135 LEU A CA 1
ATOM 1062 C C . LEU A 1 135 ? 7.389 -4.208 -7.338 1.00 98.06 135 LEU A C 1
ATOM 1064 O O . LEU A 1 135 ? 8.484 -4.703 -7.603 1.00 98.06 135 LEU A O 1
ATOM 1068 N N . THR A 1 136 ? 6.291 -4.948 -7.162 1.00 97.62 136 THR A N 1
ATOM 1069 C CA . THR A 1 136 ? 6.284 -6.414 -7.282 1.00 97.62 136 THR A CA 1
ATOM 1070 C C . THR A 1 136 ? 6.726 -6.858 -8.677 1.00 97.62 136 THR A C 1
ATOM 1072 O O . THR A 1 136 ? 7.596 -7.718 -8.812 1.00 97.62 136 THR A O 1
ATOM 1075 N N . LEU A 1 137 ? 6.171 -6.251 -9.729 1.00 98.00 137 LEU A N 1
ATOM 1076 C CA . LEU A 1 137 ? 6.519 -6.598 -11.108 1.00 98.00 137 LEU A CA 1
ATOM 1077 C C . LEU A 1 137 ? 7.981 -6.265 -11.431 1.00 98.00 137 LEU A C 1
ATOM 1079 O O . LEU A 1 137 ? 8.661 -7.065 -12.071 1.00 98.00 137 LEU A O 1
ATOM 1083 N N . ALA A 1 138 ? 8.476 -5.117 -10.964 1.00 97.38 138 ALA A N 1
ATOM 1084 C CA . ALA A 1 138 ? 9.868 -4.704 -11.125 1.00 97.38 138 ALA A CA 1
ATOM 1085 C C . ALA A 1 138 ? 10.834 -5.691 -10.448 1.00 97.38 138 ALA A C 1
ATOM 1087 O O . ALA A 1 138 ? 11.820 -6.100 -11.065 1.00 97.38 138 ALA A O 1
ATOM 1088 N N . LYS A 1 139 ? 10.501 -6.161 -9.237 1.00 95.81 139 LYS A N 1
ATOM 1089 C CA . LYS A 1 139 ? 11.271 -7.192 -8.527 1.00 95.81 139 LYS A CA 1
ATOM 1090 C C . LYS A 1 139 ? 11.404 -8.471 -9.362 1.00 95.81 139 LYS A C 1
ATOM 1092 O O . LYS A 1 139 ? 12.509 -8.973 -9.535 1.00 95.81 139 LYS A O 1
ATOM 1097 N N . HIS A 1 140 ? 10.318 -8.955 -9.967 1.00 95.62 140 HIS A N 1
ATOM 1098 C CA . HIS A 1 140 ? 10.345 -10.142 -10.841 1.00 95.62 140 HIS A CA 1
ATOM 1099 C C . HIS A 1 140 ? 11.147 -9.964 -12.140 1.00 95.62 140 HIS A C 1
ATOM 1101 O O . HIS A 1 140 ? 11.473 -10.944 -12.815 1.00 95.62 140 HIS A O 1
ATOM 1107 N N . LEU A 1 141 ? 11.450 -8.721 -12.511 1.00 96.31 141 LEU A N 1
ATOM 1108 C CA . LEU A 1 141 ? 12.280 -8.371 -13.661 1.00 96.31 141 LEU A CA 1
ATOM 1109 C C . LEU A 1 141 ? 13.740 -8.104 -13.263 1.00 96.31 141 LEU A C 1
ATOM 1111 O O . LEU A 1 141 ? 14.537 -7.761 -14.136 1.00 96.31 141 LEU A O 1
ATOM 1115 N N . GLY A 1 142 ? 14.098 -8.277 -11.987 1.00 95.31 142 GLY A N 1
ATOM 1116 C CA . GLY A 1 142 ? 15.444 -8.036 -11.468 1.00 95.31 142 GLY A CA 1
ATOM 1117 C C . GLY A 1 142 ? 15.763 -6.562 -11.226 1.00 95.31 142 GLY A C 1
ATOM 1118 O O . GLY A 1 142 ? 16.932 -6.182 -11.225 1.00 95.31 142 GLY A O 1
ATOM 1119 N N . ILE A 1 143 ? 14.748 -5.714 -11.049 1.00 95.12 143 ILE A N 1
ATOM 1120 C CA . ILE A 1 143 ? 14.917 -4.277 -10.813 1.00 95.12 143 ILE A CA 1
ATOM 1121 C C . ILE A 1 143 ? 14.655 -3.983 -9.340 1.00 95.12 143 ILE A C 1
ATOM 1123 O O . ILE A 1 143 ? 13.608 -4.343 -8.795 1.00 95.12 143 ILE A O 1
ATOM 1127 N N . ARG A 1 144 ? 15.600 -3.294 -8.694 1.00 92.88 144 ARG A N 1
ATOM 1128 C CA . ARG A 1 144 ? 15.450 -2.874 -7.302 1.00 92.88 144 ARG A CA 1
ATOM 1129 C C . ARG A 1 144 ? 14.827 -1.486 -7.237 1.00 92.88 144 ARG A C 1
ATOM 1131 O O . ARG A 1 144 ? 15.471 -0.490 -7.561 1.00 92.88 144 ARG A O 1
ATOM 1138 N N . LEU A 1 145 ? 13.589 -1.435 -6.764 1.00 96.31 145 LEU A N 1
ATOM 1139 C CA . LEU A 1 145 ? 12.892 -0.200 -6.424 1.00 96.31 145 LEU A CA 1
ATOM 1140 C C . LEU A 1 145 ? 12.618 -0.170 -4.922 1.00 96.31 145 LEU A C 1
ATOM 1142 O O . LEU A 1 145 ? 12.452 -1.214 -4.294 1.00 96.31 145 LEU A O 1
ATOM 1146 N N . GLU A 1 146 ? 12.555 1.025 -4.348 1.00 96.81 146 GLU A N 1
ATOM 1147 C CA . GLU A 1 146 ? 12.262 1.210 -2.927 1.00 96.81 146 GLU A CA 1
ATOM 1148 C C . GLU A 1 146 ? 11.040 2.125 -2.765 1.00 96.81 146 GLU A C 1
ATOM 1150 O O . GLU A 1 146 ? 10.952 3.141 -3.455 1.00 96.81 146 GLU A O 1
ATOM 1155 N N . PRO A 1 147 ? 10.066 1.791 -1.904 1.00 98.06 147 PRO A N 1
ATOM 1156 C CA . PRO A 1 147 ? 8.871 2.609 -1.722 1.00 98.06 147 PRO A CA 1
ATOM 1157 C C . PRO A 1 147 ? 9.190 3.929 -1.018 1.00 98.06 147 PRO A C 1
ATOM 1159 O O . PRO A 1 147 ? 9.951 3.943 -0.057 1.00 98.06 147 PRO A O 1
ATOM 1162 N N . VAL A 1 148 ? 8.562 5.023 -1.451 1.00 97.75 148 VAL A N 1
ATOM 1163 C CA . VAL A 1 148 ? 8.755 6.370 -0.897 1.00 97.75 148 VAL A CA 1
ATOM 1164 C C . VAL A 1 148 ? 7.408 7.013 -0.592 1.00 97.75 148 VAL A C 1
ATOM 1166 O O . VAL A 1 148 ? 6.483 7.040 -1.414 1.00 97.75 148 VAL A O 1
ATOM 1169 N N . ASN A 1 149 ? 7.294 7.535 0.624 1.00 95.50 149 ASN A N 1
ATOM 1170 C CA . ASN A 1 149 ? 6.052 8.058 1.159 1.00 95.50 149 ASN A CA 1
ATOM 1171 C C . ASN A 1 149 ? 6.015 9.588 1.081 1.00 95.50 149 ASN A C 1
ATOM 1173 O O . ASN A 1 149 ? 6.590 10.257 1.930 1.00 95.50 149 ASN A O 1
ATOM 1177 N N . PHE A 1 150 ? 5.266 10.139 0.124 1.00 95.00 150 PHE A N 1
ATOM 1178 C CA . PHE A 1 150 ? 5.031 11.581 0.027 1.00 95.00 150 PHE A CA 1
ATOM 1179 C C . PHE A 1 150 ? 3.687 11.992 0.656 1.00 95.00 150 PHE A C 1
ATOM 1181 O O . PHE A 1 150 ? 2.743 11.197 0.770 1.00 95.00 150 PHE A O 1
ATOM 1188 N N . PRO A 1 151 ? 3.514 13.261 1.047 1.00 90.31 151 PRO A N 1
ATOM 1189 C CA . PRO A 1 151 ? 2.196 13.774 1.395 1.00 90.31 151 PRO A CA 1
ATOM 1190 C C . PRO A 1 151 ? 1.269 13.692 0.177 1.00 90.31 151 PRO A C 1
ATOM 1192 O O . PRO A 1 151 ? 1.654 14.058 -0.927 1.00 90.31 151 PRO A O 1
ATOM 1195 N N . HIS A 1 152 ? 0.055 13.171 0.369 1.00 86.75 152 HIS A N 1
ATOM 1196 C CA . HIS A 1 152 ? -0.973 12.987 -0.672 1.00 86.75 152 HIS A CA 1
ATOM 1197 C C . HIS A 1 152 ? -0.609 12.087 -1.872 1.00 86.75 152 HIS A C 1
ATOM 1199 O O . HIS A 1 152 ? -1.505 11.745 -2.638 1.00 86.75 152 HIS A O 1
ATOM 1205 N N . HIS A 1 153 ? 0.641 11.630 -2.002 1.00 95.19 153 HIS A N 1
ATOM 1206 C CA . HIS A 1 153 ? 1.094 10.778 -3.107 1.00 95.19 153 HIS A CA 1
ATOM 1207 C C . HIS A 1 153 ? 2.005 9.638 -2.641 1.00 95.19 153 HIS A C 1
ATOM 1209 O O . HIS A 1 153 ? 2.410 9.584 -1.486 1.00 95.19 153 HIS A O 1
ATOM 1215 N N . PHE A 1 154 ? 2.292 8.663 -3.490 1.00 97.56 154 PHE A N 1
ATOM 1216 C CA . PHE A 1 154 ? 3.213 7.574 -3.158 1.00 97.56 154 PHE A CA 1
ATOM 1217 C C . PHE A 1 154 ? 3.976 7.202 -4.417 1.00 97.56 154 PHE A C 1
ATOM 1219 O O . PHE A 1 154 ? 3.368 7.095 -5.481 1.00 97.56 154 PHE A O 1
ATOM 1226 N N . MET A 1 155 ? 5.288 7.051 -4.291 1.00 97.75 155 MET A N 1
ATOM 1227 C CA . MET A 1 155 ? 6.181 6.788 -5.414 1.00 97.75 155 MET A CA 1
ATOM 1228 C C . MET A 1 155 ? 7.146 5.668 -5.054 1.00 97.75 155 MET A C 1
ATOM 1230 O O . MET A 1 155 ? 7.200 5.203 -3.916 1.00 97.75 155 MET A O 1
ATOM 1234 N N . LEU A 1 156 ? 7.929 5.253 -6.038 1.00 98.44 156 LEU A N 1
ATOM 1235 C CA . LEU A 1 156 ? 9.083 4.393 -5.839 1.00 98.44 156 LEU A CA 1
ATOM 1236 C C . LEU A 1 156 ? 10.344 5.193 -6.161 1.00 98.44 156 LEU A C 1
ATOM 1238 O O . LEU A 1 156 ? 10.293 6.085 -7.000 1.00 98.44 156 LEU A O 1
ATOM 1242 N N . ARG A 1 157 ? 11.477 4.878 -5.544 1.00 97.56 157 ARG A N 1
ATOM 1243 C CA . ARG A 1 157 ? 12.786 5.398 -5.949 1.00 97.56 157 ARG A CA 1
ATOM 1244 C C . ARG A 1 157 ? 13.635 4.291 -6.550 1.00 97.56 157 ARG A C 1
ATOM 1246 O O . ARG A 1 157 ? 13.620 3.153 -6.082 1.00 97.56 157 ARG A O 1
ATOM 1253 N N . TRP A 1 158 ? 14.375 4.650 -7.584 1.00 96.69 158 TRP A N 1
ATOM 1254 C CA . TRP A 1 158 ? 15.269 3.795 -8.340 1.00 96.69 158 TRP 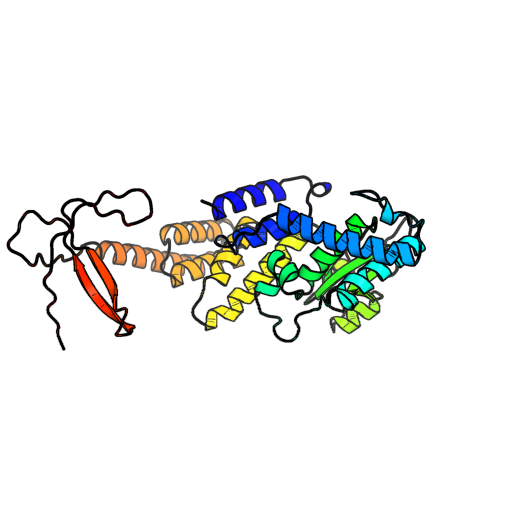A CA 1
ATOM 1255 C C . TRP A 1 158 ? 16.677 4.379 -8.267 1.00 96.69 158 TRP A C 1
ATOM 1257 O O . TRP A 1 158 ? 16.915 5.498 -8.725 1.00 96.69 158 TRP A O 1
ATOM 1267 N N . CYS A 1 159 ? 17.599 3.641 -7.654 1.00 94.50 159 CYS A N 1
ATOM 1268 C CA . CYS A 1 159 ? 18.975 4.089 -7.474 1.00 94.50 159 CYS A CA 1
ATOM 1269 C C . CYS A 1 159 ? 19.707 4.133 -8.823 1.00 94.50 159 CYS A C 1
ATOM 1271 O O . CYS A 1 159 ? 19.841 3.106 -9.482 1.00 94.50 159 CYS A O 1
ATOM 1273 N N . GLN A 1 160 ? 20.210 5.306 -9.209 1.00 91.12 160 GLN A N 1
ATOM 1274 C CA . GLN A 1 160 ? 21.007 5.523 -10.426 1.00 91.12 160 GLN A CA 1
ATOM 1275 C C . GLN A 1 160 ? 22.517 5.419 -10.168 1.00 91.12 160 GLN A C 1
ATOM 1277 O O . GLN A 1 160 ? 23.335 5.860 -10.974 1.00 91.12 160 GLN A O 1
ATOM 1282 N N . ARG A 1 161 ? 22.916 4.857 -9.022 1.00 84.75 161 ARG A N 1
ATOM 1283 C CA . ARG A 1 161 ? 24.318 4.624 -8.667 1.00 84.75 161 ARG A CA 1
ATOM 1284 C C . ARG A 1 161 ? 24.527 3.201 -8.178 1.00 84.75 161 ARG A C 1
ATOM 1286 O O . ARG A 1 161 ? 23.775 2.707 -7.347 1.00 84.75 161 ARG A O 1
ATOM 1293 N N . ALA A 1 162 ? 25.594 2.568 -8.659 1.00 66.12 162 ALA A N 1
ATOM 1294 C CA . ALA A 1 162 ? 25.942 1.205 -8.272 1.00 66.12 162 ALA A CA 1
ATOM 1295 C C . ALA A 1 162 ? 26.414 1.099 -6.805 1.00 66.12 162 ALA A C 1
ATOM 1297 O O . ALA A 1 162 ? 26.202 0.067 -6.176 1.00 66.12 162 ALA A O 1
ATOM 1298 N N . GLN A 1 163 ? 27.043 2.144 -6.240 1.00 65.75 163 GLN A N 1
ATOM 1299 C CA . GLN A 1 163 ? 27.551 2.159 -4.857 1.00 65.75 163 GLN A CA 1
ATOM 1300 C C . GLN A 1 163 ? 27.498 3.574 -4.250 1.00 65.75 163 GLN A C 1
ATOM 1302 O O . GLN A 1 163 ? 27.786 4.554 -4.936 1.00 65.75 163 GLN A O 1
ATOM 1307 N N . GLY A 1 164 ? 27.165 3.678 -2.956 1.00 62.09 164 GLY A N 1
ATOM 1308 C CA . GLY A 1 164 ? 27.311 4.918 -2.176 1.00 62.09 164 GLY A CA 1
ATOM 1309 C C . GLY A 1 164 ? 26.205 5.968 -2.336 1.00 62.09 164 GLY A C 1
ATOM 1310 O O . GLY A 1 164 ? 26.464 7.139 -2.071 1.00 62.09 164 GLY A O 1
ATOM 1311 N N . ALA A 1 165 ? 24.997 5.580 -2.759 1.00 75.94 165 ALA A N 1
ATOM 1312 C CA . ALA A 1 165 ? 23.873 6.509 -2.867 1.00 75.94 165 ALA A CA 1
ATOM 1313 C C . ALA A 1 165 ? 23.479 7.058 -1.489 1.00 75.94 165 ALA A C 1
ATOM 1315 O O . ALA A 1 165 ? 23.096 6.307 -0.589 1.00 75.94 165 ALA A O 1
ATOM 1316 N N . SER A 1 166 ? 23.567 8.373 -1.335 1.00 78.38 166 SER A N 1
ATOM 1317 C CA . SER A 1 166 ? 23.247 9.070 -0.085 1.00 78.38 166 SER A CA 1
ATOM 1318 C C . SER A 1 166 ? 22.430 10.334 -0.320 1.00 78.38 166 SER A C 1
ATOM 1320 O O . SER A 1 166 ? 21.744 10.780 0.595 1.00 78.38 166 SER A O 1
ATOM 1322 N N . ASN A 1 167 ? 22.453 10.881 -1.539 1.00 89.38 167 ASN A N 1
ATOM 1323 C CA . ASN A 1 167 ? 21.746 12.102 -1.889 1.00 89.38 167 ASN A CA 1
ATOM 1324 C C . ASN A 1 167 ? 20.432 11.791 -2.619 1.00 89.38 167 ASN A C 1
ATOM 1326 O O . ASN A 1 167 ? 20.351 10.850 -3.406 1.00 89.38 167 ASN A O 1
ATOM 1330 N N . ILE A 1 168 ? 19.413 12.629 -2.427 1.00 91.44 168 ILE A N 1
ATOM 1331 C CA . ILE A 1 168 ? 18.130 12.544 -3.140 1.00 91.44 168 ILE A CA 1
ATOM 1332 C C . ILE A 1 168 ? 18.279 12.611 -4.670 1.00 91.44 168 ILE A C 1
ATOM 1334 O O . ILE A 1 168 ? 17.395 12.132 -5.379 1.00 91.44 168 ILE A O 1
ATOM 1338 N N . THR A 1 169 ? 19.378 13.184 -5.178 1.00 92.06 169 THR A N 1
ATOM 1339 C CA . THR A 1 169 ? 19.706 13.280 -6.611 1.00 92.06 169 THR A CA 1
ATOM 1340 C C . THR A 1 169 ? 20.343 12.018 -7.191 1.00 92.06 169 THR A C 1
ATOM 1342 O O . THR A 1 169 ? 20.421 11.893 -8.411 1.00 92.06 169 THR A O 1
ATOM 1345 N N . ASP A 1 170 ? 20.746 11.061 -6.348 1.00 93.06 170 ASP A N 1
ATOM 1346 C CA . ASP A 1 170 ? 21.236 9.744 -6.781 1.00 93.06 170 ASP A CA 1
ATOM 1347 C C . ASP A 1 170 ? 20.092 8.820 -7.236 1.00 93.06 170 ASP A C 1
ATOM 1349 O O . ASP A 1 170 ? 20.329 7.696 -7.684 1.00 93.06 170 ASP A O 1
ATOM 1353 N N . TYR A 1 171 ? 18.845 9.278 -7.102 1.00 95.62 171 TYR A N 1
ATOM 1354 C CA . TYR A 1 171 ? 17.645 8.504 -7.369 1.00 95.62 171 TYR A CA 1
ATOM 1355 C C . TYR A 1 171 ? 16.780 9.155 -8.443 1.00 95.62 171 TYR A C 1
ATOM 1357 O O . TYR A 1 171 ? 16.615 10.374 -8.504 1.00 95.62 171 TYR A O 1
ATOM 1365 N N . VAL A 1 172 ? 16.155 8.295 -9.238 1.00 96.94 172 VAL A N 1
ATOM 1366 C CA . VAL A 1 172 ? 14.988 8.628 -10.054 1.00 96.94 172 VAL A CA 1
ATOM 1367 C C . VAL A 1 172 ? 13.745 8.155 -9.314 1.00 96.94 172 VAL A C 1
ATOM 1369 O O . VAL A 1 172 ? 13.712 7.037 -8.803 1.00 96.94 172 VAL A O 1
ATOM 1372 N N . TYR A 1 173 ? 12.709 8.982 -9.273 1.00 97.94 173 TYR A N 1
ATOM 1373 C CA . TYR A 1 173 ? 11.439 8.659 -8.634 1.00 97.94 173 TYR A CA 1
ATOM 1374 C C . TYR A 1 173 ? 10.428 8.235 -9.693 1.00 97.94 173 TYR A C 1
ATOM 1376 O O . TYR A 1 173 ? 10.198 8.943 -10.669 1.00 97.94 173 TYR A O 1
ATOM 1384 N N . VAL A 1 174 ? 9.842 7.059 -9.515 1.00 98.56 174 VAL A N 1
ATOM 1385 C CA . VAL A 1 174 ? 8.893 6.448 -10.441 1.00 98.56 174 VAL A CA 1
ATOM 1386 C C . VAL A 1 174 ? 7.483 6.619 -9.891 1.00 98.56 174 VAL A C 1
ATOM 1388 O O . VAL A 1 174 ? 7.139 6.091 -8.830 1.00 98.56 174 VAL A O 1
ATOM 1391 N N . ASP A 1 175 ? 6.651 7.339 -10.638 1.00 98.19 175 ASP A N 1
ATOM 1392 C CA . ASP A 1 175 ? 5.239 7.539 -10.330 1.00 98.19 175 ASP A CA 1
ATOM 1393 C C . ASP A 1 175 ? 4.358 6.539 -11.091 1.00 98.19 175 ASP A C 1
ATOM 1395 O O . ASP A 1 175 ? 3.964 6.766 -12.239 1.00 98.19 175 ASP A O 1
ATOM 1399 N N . ALA A 1 176 ? 4.006 5.431 -10.434 1.00 98.31 176 ALA A N 1
ATOM 1400 C CA . ALA A 1 176 ? 3.117 4.417 -10.999 1.00 98.31 176 ALA A CA 1
ATOM 1401 C C . ALA A 1 176 ? 1.682 4.935 -11.228 1.00 98.31 176 ALA A C 1
ATOM 1403 O O . ALA A 1 176 ? 0.990 4.450 -12.124 1.00 98.31 176 ALA A O 1
ATOM 1404 N N . PHE A 1 177 ? 1.225 5.935 -10.465 1.00 97.94 177 PHE A N 1
ATOM 1405 C CA . PHE A 1 177 ? -0.088 6.555 -10.674 1.00 97.94 177 PHE A CA 1
ATOM 1406 C C . PHE A 1 177 ? -0.111 7.414 -11.941 1.00 97.94 177 PHE A C 1
ATOM 1408 O O . PHE A 1 177 ? -1.098 7.419 -12.677 1.00 97.94 177 PHE A O 1
ATOM 1415 N N . GLY A 1 178 ? 1.001 8.097 -12.215 1.00 96.88 178 GLY A N 1
ATOM 1416 C CA . GLY A 1 178 ? 1.254 8.902 -13.406 1.00 96.88 178 GLY A CA 1
ATOM 1417 C C . GLY A 1 178 ? 1.780 8.124 -14.611 1.00 96.88 178 GLY A C 1
ATOM 1418 O O . GLY A 1 178 ? 2.422 8.732 -15.466 1.00 96.88 178 GLY A O 1
ATOM 1419 N N . ASN A 1 179 ? 1.486 6.824 -14.717 1.00 97.25 179 ASN A N 1
ATOM 1420 C CA . ASN A 1 179 ? 1.894 5.928 -15.810 1.00 97.25 179 ASN A CA 1
ATOM 1421 C C . ASN A 1 179 ? 3.404 5.631 -15.882 1.00 97.25 179 ASN A C 1
ATOM 1423 O O . ASN A 1 179 ? 3.966 5.512 -16.972 1.00 97.25 179 ASN A O 1
ATOM 1427 N N . GLY A 1 180 ? 4.062 5.507 -14.730 1.00 97.19 180 GLY A N 1
ATOM 1428 C CA . GLY A 1 180 ? 5.475 5.132 -14.641 1.00 97.19 180 GLY A CA 1
ATOM 1429 C C . GLY A 1 180 ? 6.429 6.261 -15.016 1.00 97.19 180 GLY A C 1
ATOM 1430 O O . GLY A 1 180 ? 7.539 5.992 -15.472 1.00 97.19 180 GLY A O 1
ATOM 1431 N N . LYS A 1 181 ? 5.993 7.519 -14.867 1.00 97.19 181 LYS A N 1
ATOM 1432 C CA . LYS A 1 181 ? 6.840 8.693 -15.106 1.00 97.19 181 LYS A CA 1
ATOM 1433 C C . LYS A 1 181 ? 8.050 8.659 -14.181 1.00 97.19 181 LYS A C 1
ATOM 1435 O O . LYS A 1 181 ? 7.889 8.528 -12.970 1.00 97.19 181 LYS A O 1
ATOM 1440 N N . CYS A 1 182 ? 9.226 8.827 -14.770 1.00 97.38 182 CYS A N 1
ATOM 1441 C CA . CYS A 1 182 ? 10.480 9.034 -14.063 1.00 97.38 182 CYS A CA 1
ATOM 1442 C C . CYS A 1 182 ? 10.658 10.526 -13.777 1.00 97.38 182 CYS A C 1
ATOM 1444 O O . CYS A 1 182 ? 10.513 11.347 -14.682 1.00 97.38 182 CYS A O 1
ATOM 1446 N N . LEU A 1 183 ? 10.950 10.860 -12.527 1.00 97.19 183 LEU A N 1
ATOM 1447 C CA . LEU A 1 183 ? 11.022 12.220 -12.014 1.00 97.19 183 LEU A CA 1
ATOM 1448 C C . LEU A 1 183 ? 12.318 12.402 -11.232 1.00 97.19 183 LEU A C 1
ATOM 1450 O O . LEU A 1 183 ? 12.769 11.509 -10.515 1.00 97.19 183 LEU A O 1
ATOM 1454 N N . THR A 1 184 ? 12.893 13.587 -11.325 1.00 96.00 184 THR A N 1
ATOM 1455 C CA . THR A 1 184 ? 13.897 14.078 -10.382 1.00 96.00 184 THR A CA 1
ATOM 1456 C C . THR A 1 184 ? 13.235 14.482 -9.061 1.00 96.00 184 THR A C 1
ATOM 1458 O O . THR A 1 184 ? 12.023 14.705 -9.000 1.00 96.00 184 THR A O 1
ATOM 1461 N N . ALA A 1 185 ? 14.025 14.650 -7.996 1.00 93.12 185 ALA A N 1
ATOM 1462 C CA . ALA A 1 185 ? 13.510 15.136 -6.712 1.00 93.12 185 ALA A CA 1
ATOM 1463 C C . ALA A 1 185 ? 12.735 16.465 -6.857 1.00 93.12 185 ALA A C 1
ATOM 1465 O O . ALA A 1 185 ? 11.619 16.599 -6.365 1.00 93.12 185 ALA A O 1
ATOM 1466 N N . LYS A 1 186 ? 13.266 17.414 -7.640 1.00 91.88 186 LYS A N 1
ATOM 1467 C CA . LYS A 1 186 ? 12.617 18.710 -7.898 1.00 91.88 186 LYS A CA 1
ATOM 1468 C C . LYS A 1 186 ? 11.278 18.574 -8.633 1.00 91.88 186 LYS A C 1
ATOM 1470 O O . LYS A 1 186 ? 10.336 19.316 -8.360 1.00 91.88 186 LYS A O 1
ATOM 1475 N N . GLU A 1 187 ? 11.176 17.638 -9.573 1.00 95.69 187 GLU A N 1
ATOM 1476 C CA . GLU A 1 187 ? 9.919 17.374 -10.285 1.00 95.69 187 GLU A CA 1
ATOM 1477 C C . GLU A 1 187 ? 8.876 16.700 -9.384 1.00 95.69 187 GLU A C 1
ATOM 1479 O O . GLU A 1 187 ? 7.679 16.923 -9.577 1.00 95.69 187 GLU A O 1
ATOM 1484 N N . CYS A 1 188 ? 9.307 15.944 -8.365 1.00 94.69 188 CYS A N 1
ATOM 1485 C CA . CYS A 1 188 ? 8.401 15.404 -7.350 1.00 94.69 188 CYS A CA 1
ATOM 1486 C C . CYS A 1 188 ? 7.696 16.534 -6.594 1.00 94.69 188 CYS A C 1
ATOM 1488 O O . CYS A 1 188 ? 6.474 16.507 -6.484 1.00 94.69 188 CYS A O 1
ATOM 1490 N N . GLU A 1 189 ? 8.433 17.554 -6.144 1.00 91.56 189 GLU A N 1
ATOM 1491 C CA . GLU A 1 189 ? 7.870 18.709 -5.423 1.00 91.56 189 GLU A CA 1
ATOM 1492 C C . GLU A 1 189 ? 6.860 19.491 -6.261 1.00 91.56 189 GLU A C 1
ATOM 1494 O O . GLU A 1 189 ? 5.801 19.885 -5.768 1.00 91.56 189 GLU A O 1
ATOM 1499 N N . TYR A 1 190 ? 7.165 19.681 -7.548 1.00 91.50 190 TYR A N 1
ATOM 1500 C CA . TYR A 1 190 ? 6.242 20.322 -8.480 1.00 91.50 190 TYR A CA 1
ATOM 1501 C C . TYR A 1 190 ? 4.946 19.518 -8.629 1.00 91.50 190 TYR A C 1
ATOM 1503 O O . TYR A 1 190 ? 3.860 20.095 -8.619 1.00 91.50 190 TYR A O 1
ATOM 1511 N N . MET A 1 191 ? 5.044 18.188 -8.724 1.00 91.69 191 MET A N 1
ATOM 1512 C CA . MET A 1 191 ? 3.868 17.328 -8.837 1.00 91.69 191 MET A CA 1
ATOM 1513 C C . MET A 1 191 ? 3.019 17.327 -7.559 1.00 91.69 191 MET A C 1
ATOM 1515 O O . MET A 1 191 ? 1.797 17.442 -7.643 1.00 91.69 191 MET A O 1
ATOM 1519 N N . ILE A 1 192 ? 3.641 17.198 -6.383 1.00 90.00 192 ILE A N 1
ATOM 1520 C CA . ILE A 1 192 ? 2.909 17.169 -5.104 1.00 90.00 192 ILE A CA 1
ATOM 1521 C C . ILE A 1 192 ? 2.415 18.559 -4.677 1.00 90.00 192 ILE A C 1
ATOM 1523 O O . ILE A 1 192 ? 1.591 18.660 -3.769 1.00 90.00 192 ILE A O 1
ATOM 1527 N N . GLY A 1 193 ? 2.897 19.625 -5.324 1.00 89.56 193 GLY A N 1
ATOM 1528 C CA . GLY A 1 193 ? 2.463 21.002 -5.094 1.00 89.56 193 GLY A CA 1
ATOM 1529 C C . GLY A 1 193 ? 3.010 21.632 -3.812 1.00 89.56 193 GLY A C 1
ATOM 1530 O O . GLY A 1 193 ? 2.442 22.610 -3.331 1.00 89.56 193 GLY A O 1
ATOM 1531 N N . GLN A 1 194 ? 4.083 21.080 -3.239 1.00 89.25 194 GLN A N 1
ATOM 1532 C CA . GLN A 1 194 ? 4.717 21.597 -2.025 1.00 89.25 194 GLN A CA 1
ATOM 1533 C C . GLN A 1 194 ? 6.177 21.139 -1.902 1.00 89.25 194 GLN A C 1
ATOM 1535 O O . GLN A 1 194 ? 6.532 20.054 -2.360 1.00 89.25 194 GLN A O 1
ATOM 1540 N N . HIS A 1 195 ? 7.009 21.951 -1.247 1.00 89.31 195 HIS A N 1
ATOM 1541 C CA . HIS A 1 195 ? 8.343 21.530 -0.807 1.00 89.31 195 HIS A CA 1
ATOM 1542 C C . HIS A 1 195 ? 8.243 20.548 0.359 1.00 89.31 195 HIS A C 1
ATOM 1544 O O . HIS A 1 195 ? 7.368 20.677 1.221 1.00 89.31 195 HIS A O 1
ATOM 1550 N N . VAL A 1 196 ? 9.165 19.590 0.397 1.00 89.62 196 VAL A N 1
ATOM 1551 C CA . VAL A 1 196 ? 9.257 18.589 1.465 1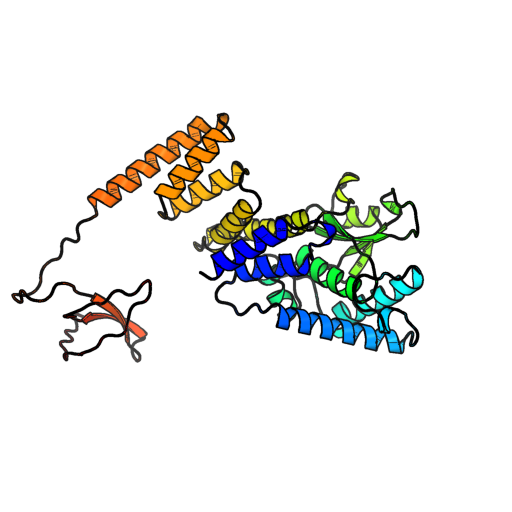.00 89.62 196 VAL A CA 1
ATOM 1552 C C . VAL A 1 196 ? 10.696 18.456 1.953 1.00 89.62 196 VAL A C 1
ATOM 1554 O O . VAL A 1 196 ? 11.643 18.750 1.230 1.00 89.62 196 VAL A O 1
ATOM 1557 N N . THR A 1 197 ? 10.871 18.033 3.203 1.00 91.56 197 THR A N 1
ATOM 1558 C CA . THR A 1 197 ? 12.200 17.749 3.759 1.00 91.56 197 THR A CA 1
ATOM 1559 C C . THR A 1 197 ? 12.804 16.495 3.121 1.00 91.56 197 THR A C 1
ATOM 1561 O O . THR A 1 197 ? 12.079 15.640 2.608 1.00 91.56 197 THR A O 1
ATOM 1564 N N . GLU A 1 198 ? 14.132 16.353 3.186 1.00 88.94 198 GLU A N 1
ATOM 1565 C CA . GLU A 1 198 ? 14.848 15.186 2.639 1.00 88.94 198 GLU A CA 1
ATOM 1566 C C . GLU A 1 198 ? 14.334 13.844 3.197 1.00 88.94 198 GLU A C 1
ATOM 1568 O O . GLU A 1 198 ? 14.355 12.831 2.501 1.00 88.94 198 GLU A O 1
ATOM 1573 N N . GLU A 1 199 ? 13.785 13.846 4.415 1.00 91.00 199 GLU A N 1
ATOM 1574 C CA . GLU A 1 199 ? 13.171 12.680 5.062 1.00 91.00 199 GLU A CA 1
ATOM 1575 C C . GLU A 1 199 ? 12.041 12.053 4.229 1.00 91.00 199 GLU A C 1
ATOM 1577 O O . GLU A 1 199 ? 11.882 10.834 4.229 1.00 91.00 199 GLU A O 1
ATOM 1582 N N . PHE A 1 200 ? 11.290 12.852 3.461 1.00 93.00 200 PHE A N 1
ATOM 1583 C CA . PHE A 1 200 ? 10.212 12.344 2.603 1.00 93.00 200 PHE A CA 1
ATOM 1584 C C . PHE A 1 200 ? 10.713 11.569 1.381 1.00 93.00 200 PHE A C 1
ATOM 1586 O O . PHE A 1 200 ? 9.923 10.864 0.760 1.00 93.00 200 PHE A O 1
ATOM 1593 N N . TYR A 1 201 ? 12.000 11.672 1.039 1.00 94.81 201 TYR A N 1
ATOM 1594 C CA . TYR A 1 201 ? 12.628 10.927 -0.057 1.00 94.81 201 TYR A CA 1
ATOM 1595 C C . TYR A 1 201 ? 13.258 9.603 0.410 1.00 94.81 201 TYR A C 1
ATOM 1597 O O . TYR A 1 201 ? 13.772 8.821 -0.402 1.00 94.81 201 TYR A O 1
ATOM 1605 N N . ALA A 1 202 ? 13.237 9.338 1.719 1.00 94.56 202 ALA A N 1
ATOM 1606 C CA . ALA A 1 202 ? 13.723 8.095 2.288 1.00 94.56 202 ALA A CA 1
ATOM 1607 C C . ALA A 1 202 ? 12.833 6.908 1.882 1.00 94.56 202 ALA A C 1
ATOM 1609 O O . ALA A 1 202 ? 11.615 7.033 1.724 1.00 94.56 202 ALA A O 1
ATOM 1610 N N . ALA A 1 203 ? 13.454 5.737 1.730 1.00 95.69 203 ALA A N 1
ATOM 1611 C CA . ALA A 1 203 ? 12.708 4.500 1.579 1.00 95.69 203 ALA A CA 1
ATOM 1612 C C . ALA A 1 203 ? 11.928 4.213 2.862 1.00 95.69 203 ALA A C 1
ATOM 1614 O O . ALA A 1 203 ? 12.467 4.361 3.959 1.00 95.69 203 ALA A O 1
ATOM 1615 N N . VAL A 1 204 ? 10.690 3.753 2.716 1.00 96.38 204 VAL A N 1
ATOM 1616 C CA . VAL A 1 204 ? 9.862 3.322 3.843 1.00 96.38 204 VAL A CA 1
ATOM 1617 C C . VAL A 1 204 ? 9.842 1.803 3.971 1.00 96.38 204 VAL A C 1
ATOM 1619 O O . VAL A 1 204 ? 9.954 1.061 2.997 1.00 96.38 204 VAL A O 1
ATOM 1622 N N . SER A 1 205 ? 9.692 1.319 5.196 1.00 95.81 205 SER A N 1
ATOM 1623 C CA . SER A 1 205 ? 9.578 -0.108 5.489 1.00 95.81 205 SER A CA 1
ATOM 1624 C C . SER A 1 205 ? 8.243 -0.692 5.017 1.00 95.81 205 SER A C 1
ATOM 1626 O O . SER A 1 205 ? 7.240 0.014 4.888 1.00 95.81 205 SER A O 1
ATOM 1628 N N . THR A 1 206 ? 8.182 -2.018 4.853 1.00 96.44 206 THR A N 1
ATOM 1629 C CA . THR A 1 206 ? 6.929 -2.740 4.565 1.00 96.44 206 THR A CA 1
ATOM 1630 C C . THR A 1 206 ? 5.826 -2.379 5.563 1.00 96.44 206 THR A C 1
ATOM 1632 O O . THR A 1 206 ? 4.695 -2.103 5.168 1.00 96.44 206 THR A O 1
ATOM 1635 N N . LYS A 1 207 ? 6.158 -2.277 6.855 1.00 94.31 207 LYS A N 1
ATOM 1636 C CA . LYS A 1 207 ? 5.217 -1.867 7.903 1.00 94.31 207 LYS A CA 1
ATOM 1637 C C . LYS A 1 207 ? 4.623 -0.474 7.647 1.00 94.31 207 LYS A C 1
ATOM 1639 O O . LYS A 1 207 ? 3.413 -0.305 7.781 1.00 94.31 207 LYS A O 1
ATOM 1644 N N . GLU A 1 208 ? 5.434 0.500 7.241 1.00 95.56 208 GLU A N 1
ATOM 1645 C CA . GLU A 1 208 ? 4.975 1.857 6.906 1.00 95.56 208 GLU A CA 1
ATOM 1646 C C . GLU A 1 208 ? 4.123 1.894 5.628 1.00 95.56 208 GLU A C 1
ATOM 1648 O O . GLU A 1 208 ? 3.130 2.626 5.573 1.00 95.56 208 GLU A O 1
ATOM 1653 N N . VAL A 1 209 ? 4.440 1.066 4.624 1.00 97.69 209 VAL A N 1
ATOM 1654 C CA . VAL A 1 209 ? 3.588 0.903 3.432 1.00 97.69 209 VAL A CA 1
ATOM 1655 C C . VAL A 1 209 ? 2.205 0.397 3.840 1.00 97.69 209 VAL A C 1
ATOM 1657 O O . VAL A 1 209 ? 1.194 1.022 3.513 1.00 97.69 209 VAL A O 1
ATOM 1660 N N . LEU A 1 210 ? 2.144 -0.686 4.619 1.00 97.12 210 LEU A N 1
ATOM 1661 C CA . LEU A 1 210 ? 0.880 -1.258 5.089 1.00 97.12 210 LEU A CA 1
ATOM 1662 C C . LEU A 1 210 ? 0.106 -0.278 5.978 1.00 97.12 210 LEU A C 1
ATOM 1664 O O . LEU A 1 210 ? -1.109 -0.142 5.832 1.00 97.12 210 LEU A O 1
ATOM 1668 N N . GLN A 1 211 ? 0.796 0.477 6.836 1.00 95.44 211 GLN A N 1
ATOM 1669 C CA . GLN A 1 211 ? 0.182 1.546 7.624 1.00 95.44 211 GLN A CA 1
ATOM 1670 C C . GLN A 1 211 ? -0.508 2.579 6.748 1.00 95.44 211 GLN A C 1
ATOM 1672 O O . GLN A 1 211 ? -1.640 2.971 7.029 1.00 95.44 211 GLN A O 1
ATOM 1677 N N . ARG A 1 212 ? 0.161 3.023 5.680 1.00 96.88 212 ARG A N 1
ATOM 1678 C CA . ARG A 1 212 ? -0.402 3.996 4.750 1.00 96.88 212 ARG A CA 1
ATOM 1679 C C . ARG A 1 212 ? -1.578 3.410 3.973 1.00 96.88 212 ARG A C 1
ATOM 1681 O O . ARG A 1 212 ? -2.569 4.112 3.787 1.00 96.88 212 ARG A O 1
ATOM 1688 N N . MET A 1 213 ? -1.525 2.136 3.581 1.00 97.62 213 MET A N 1
ATOM 1689 C CA . MET A 1 213 ? -2.657 1.455 2.938 1.00 97.62 213 MET A CA 1
ATOM 1690 C C . MET A 1 213 ? -3.895 1.431 3.845 1.00 97.62 213 MET A C 1
ATOM 1692 O O . MET A 1 213 ? -4.971 1.864 3.430 1.00 97.62 213 MET A O 1
ATOM 1696 N N . VAL A 1 214 ? -3.745 1.000 5.102 1.00 96.88 214 VAL A N 1
ATOM 1697 C CA . VAL A 1 214 ? -4.855 0.990 6.072 1.00 96.88 214 VAL A CA 1
ATOM 1698 C C . VAL A 1 214 ? -5.296 2.413 6.424 1.00 96.88 214 VAL A C 1
ATOM 1700 O O . VAL A 1 214 ? -6.491 2.681 6.527 1.00 96.88 214 VAL A O 1
ATOM 1703 N N . GLY A 1 215 ? -4.356 3.352 6.549 1.00 95.94 215 GLY A N 1
ATOM 1704 C CA . GLY A 1 215 ? -4.630 4.769 6.786 1.00 95.94 215 GLY A CA 1
ATOM 1705 C C . GLY A 1 215 ? -5.459 5.411 5.669 1.00 95.94 215 GLY A C 1
ATOM 1706 O O . GLY A 1 215 ? -6.374 6.185 5.954 1.00 95.94 215 GLY A O 1
ATOM 1707 N N . ASN A 1 216 ? -5.208 5.046 4.409 1.00 95.69 216 ASN A N 1
ATOM 1708 C CA . ASN A 1 216 ? -6.022 5.483 3.274 1.00 95.69 216 ASN A CA 1
ATOM 1709 C C . ASN A 1 216 ? -7.465 4.981 3.411 1.00 95.69 216 ASN A C 1
ATOM 1711 O O . ASN A 1 216 ? -8.385 5.796 3.377 1.00 95.69 216 ASN A O 1
ATOM 1715 N N . LEU A 1 217 ? -7.666 3.682 3.665 1.00 95.69 217 LEU A N 1
ATOM 1716 C CA . LEU A 1 217 ? -8.995 3.095 3.901 1.00 95.69 217 LEU A CA 1
ATOM 1717 C C . LEU A 1 217 ? -9.713 3.732 5.100 1.00 95.69 217 LEU A C 1
ATOM 1719 O O . LEU A 1 217 ? -10.907 4.021 5.037 1.00 95.69 217 LEU A O 1
ATOM 1723 N N . LEU A 1 218 ? -8.980 4.007 6.179 1.00 95.06 218 LEU A N 1
ATOM 1724 C CA . LEU A 1 218 ? -9.506 4.677 7.363 1.00 95.06 218 LEU A CA 1
ATOM 1725 C C . LEU A 1 218 ? -9.987 6.095 7.050 1.00 95.06 218 LEU A C 1
ATOM 1727 O O . LEU A 1 218 ? -11.060 6.509 7.494 1.00 95.06 218 LEU A O 1
ATOM 1731 N N . ASN A 1 219 ? -9.212 6.847 6.273 1.00 93.50 219 ASN A N 1
ATOM 1732 C CA . ASN A 1 219 ? -9.589 8.190 5.856 1.00 93.50 219 ASN A CA 1
ATOM 1733 C C . ASN A 1 219 ? -10.787 8.181 4.895 1.00 93.50 219 ASN A C 1
ATOM 1735 O O . ASN A 1 219 ? -11.625 9.080 4.986 1.00 93.50 219 ASN A O 1
ATOM 1739 N N . LEU A 1 220 ? -10.918 7.160 4.040 1.00 92.31 220 LEU A N 1
ATOM 1740 C CA . LEU A 1 220 ? -12.129 6.932 3.243 1.00 92.31 220 LEU A CA 1
ATOM 1741 C C . LEU A 1 220 ? -13.341 6.671 4.141 1.00 92.31 220 LEU A C 1
ATOM 1743 O O . LEU A 1 220 ? -14.332 7.389 4.043 1.00 92.31 220 LEU A O 1
ATOM 1747 N N . GLY A 1 221 ? -13.232 5.749 5.100 1.00 92.06 221 GLY A N 1
ATOM 1748 C CA . GLY A 1 221 ? -14.313 5.458 6.046 1.00 92.06 221 GLY A CA 1
ATOM 1749 C C . GLY A 1 221 ? -14.748 6.681 6.863 1.00 92.06 221 GLY A C 1
ATOM 1750 O O . GLY A 1 221 ? -15.939 6.881 7.101 1.00 92.06 221 GLY A O 1
ATOM 1751 N N . LYS A 1 222 ? -13.807 7.556 7.249 1.00 90.69 222 LYS A N 1
ATOM 1752 C CA . LYS A 1 222 ? -14.126 8.841 7.898 1.00 90.69 222 LYS A CA 1
ATOM 1753 C C . LYS A 1 222 ? -14.948 9.754 6.981 1.00 90.69 222 LYS A C 1
ATOM 1755 O O . LYS A 1 222 ? -15.872 10.406 7.462 1.00 90.69 222 LYS A O 1
ATOM 1760 N N . ARG A 1 223 ? -14.649 9.795 5.678 1.00 86.12 223 ARG A N 1
ATOM 1761 C CA . ARG A 1 223 ? -15.388 10.601 4.688 1.00 86.12 223 ARG A CA 1
ATOM 1762 C C . ARG A 1 223 ? -16.787 10.043 4.416 1.00 86.12 223 ARG A C 1
ATOM 1764 O O . ARG A 1 223 ? -17.744 10.813 4.440 1.00 86.12 223 ARG A O 1
ATOM 1771 N N . GLU A 1 224 ? -16.897 8.730 4.218 1.00 80.69 224 GLU A N 1
ATOM 1772 C CA . GLU A 1 224 ? -18.153 8.020 3.917 1.00 80.69 224 GLU A CA 1
ATOM 1773 C C . GLU A 1 224 ? -19.118 7.943 5.105 1.00 80.69 224 GLU A C 1
ATOM 1775 O O . GLU A 1 224 ? -20.309 7.713 4.920 1.00 80.69 224 GLU A O 1
ATOM 1780 N N . SER A 1 225 ? -18.646 8.185 6.334 1.00 64.19 225 SER A N 1
ATOM 1781 C CA . SER A 1 225 ? -19.481 8.160 7.548 1.00 64.19 225 SER A CA 1
ATOM 1782 C C . SER A 1 225 ? -20.690 9.115 7.521 1.00 64.19 225 SER A C 1
ATOM 1784 O O . SER A 1 225 ? -21.591 8.998 8.353 1.00 64.19 225 SER A O 1
ATOM 1786 N N . LYS A 1 226 ? -20.755 10.016 6.533 1.00 59.69 226 LYS A N 1
ATOM 1787 C CA . LYS A 1 226 ? -21.923 10.852 6.231 1.00 59.69 226 LYS A CA 1
ATOM 1788 C C . LYS A 1 226 ? -23.122 10.056 5.676 1.00 59.69 226 LYS A C 1
ATOM 1790 O O . LYS A 1 226 ? -24.255 10.467 5.912 1.00 59.69 226 LYS A O 1
ATOM 1795 N N . ASP A 1 227 ? -22.896 8.884 5.071 1.00 53.88 227 ASP A N 1
ATOM 1796 C CA . ASP A 1 227 ? -23.910 8.054 4.389 1.00 53.88 227 ASP A CA 1
ATOM 1797 C C . ASP A 1 227 ? -24.388 6.833 5.212 1.00 53.88 227 ASP A C 1
ATOM 1799 O O . ASP A 1 227 ? -24.930 5.863 4.682 1.00 53.88 227 ASP A O 1
ATOM 1803 N N . ARG A 1 228 ? -24.243 6.884 6.547 1.00 53.69 228 ARG A N 1
ATOM 1804 C CA . ARG A 1 228 ? -24.743 5.909 7.553 1.00 53.69 228 ARG A CA 1
ATOM 1805 C C . ARG A 1 228 ? -24.085 4.521 7.582 1.00 53.69 228 ARG A C 1
ATOM 1807 O O . ARG A 1 228 ? -24.285 3.801 8.561 1.00 53.69 228 ARG A O 1
ATOM 1814 N N . SER A 1 229 ? -23.278 4.131 6.595 1.00 71.44 229 SER A N 1
ATOM 1815 C CA . SER A 1 229 ? -22.489 2.893 6.675 1.00 71.44 229 SER A CA 1
ATOM 1816 C C . SER A 1 229 ? -21.151 3.150 7.370 1.00 71.44 229 SER A C 1
ATOM 1818 O O . SER A 1 229 ? -20.144 3.469 6.751 1.00 71.44 229 SER A O 1
ATOM 1820 N N . PHE A 1 230 ? -21.107 2.960 8.687 1.00 87.25 230 PHE A N 1
ATOM 1821 C CA . PHE A 1 230 ? -19.857 2.997 9.456 1.00 87.25 230 PHE A CA 1
ATOM 1822 C C . PHE A 1 230 ? -18.975 1.752 9.250 1.00 87.25 230 PHE A C 1
ATOM 1824 O O . PHE A 1 230 ? -17.993 1.566 9.967 1.00 87.25 230 PHE A O 1
ATOM 1831 N N . MET A 1 231 ? -19.322 0.868 8.308 1.00 87.94 231 MET A N 1
ATOM 1832 C CA . MET A 1 231 ? -18.647 -0.420 8.145 1.00 87.94 231 MET A CA 1
ATOM 1833 C C . MET A 1 231 ? -17.187 -0.254 7.737 1.00 87.94 231 MET A C 1
ATOM 1835 O O . MET A 1 231 ? -16.323 -0.822 8.404 1.00 87.94 231 MET A O 1
ATOM 1839 N N . LEU A 1 232 ? -16.902 0.553 6.707 1.00 90.94 232 LEU A N 1
ATOM 1840 C CA . LEU A 1 232 ? -15.528 0.791 6.267 1.00 90.94 232 LEU A CA 1
ATOM 1841 C C . LEU A 1 232 ? -14.706 1.444 7.380 1.00 90.94 232 LEU A C 1
ATOM 1843 O O . LEU A 1 232 ? -13.609 0.975 7.677 1.00 90.94 232 LEU A O 1
ATOM 1847 N N . LEU A 1 233 ? -15.259 2.464 8.052 1.00 94.06 233 LEU A N 1
ATOM 1848 C CA . LEU A 1 233 ? -14.605 3.120 9.188 1.00 94.06 233 LEU A CA 1
ATOM 1849 C C . LEU A 1 233 ? -14.289 2.121 10.304 1.00 94.06 233 LEU A C 1
ATOM 1851 O O . LEU A 1 233 ? -13.165 2.086 10.786 1.00 94.06 233 LEU A O 1
ATOM 1855 N N . ARG A 1 234 ? -15.252 1.279 10.687 1.00 93.06 234 ARG A N 1
ATOM 1856 C CA . ARG A 1 234 ? -15.065 0.291 11.753 1.00 93.06 234 ARG A CA 1
ATOM 1857 C C . ARG A 1 234 ? -13.975 -0.713 11.397 1.00 93.06 234 ARG A C 1
ATOM 1859 O O . ARG A 1 234 ? -13.056 -0.913 12.178 1.00 93.06 234 ARG A O 1
ATOM 1866 N N . VAL A 1 235 ? -14.076 -1.326 10.220 1.00 92.50 235 VAL A N 1
ATOM 1867 C CA . VAL A 1 235 ? -13.154 -2.383 9.784 1.00 92.50 235 VAL A CA 1
ATOM 1868 C C . VAL A 1 235 ? -11.736 -1.841 9.608 1.00 92.50 235 VAL A C 1
ATOM 1870 O O . VAL A 1 235 ? -10.789 -2.444 10.101 1.00 92.50 235 VAL A O 1
ATOM 1873 N N . SER A 1 236 ? -11.573 -0.690 8.954 1.00 94.81 236 SER A N 1
ATOM 1874 C CA . SER A 1 236 ? -10.247 -0.083 8.773 1.00 94.81 236 SER A CA 1
ATOM 1875 C C . SER A 1 236 ? -9.639 0.408 10.090 1.00 94.81 236 SER A C 1
ATOM 1877 O O . SER A 1 236 ? -8.434 0.273 10.280 1.00 94.81 236 SER A O 1
ATOM 1879 N N . LEU A 1 237 ? -10.447 0.920 11.023 1.00 95.62 237 LEU A N 1
ATOM 1880 C CA . LEU A 1 237 ? -9.978 1.341 12.344 1.00 95.62 237 LEU A CA 1
ATOM 1881 C C . LEU A 1 237 ? -9.552 0.156 13.213 1.00 95.62 237 LEU A C 1
ATOM 1883 O O . LEU A 1 237 ? -8.503 0.218 13.852 1.00 95.62 237 LEU A O 1
ATOM 1887 N N . ASP A 1 238 ? -10.331 -0.927 13.206 1.00 94.00 238 ASP A N 1
ATOM 1888 C CA . ASP A 1 238 ? -9.993 -2.159 13.920 1.00 94.00 238 ASP A CA 1
ATOM 1889 C C . ASP A 1 238 ? -8.682 -2.754 13.387 1.00 94.00 238 ASP A C 1
ATOM 1891 O O . ASP A 1 238 ? -7.824 -3.154 14.174 1.00 94.00 238 ASP A O 1
ATOM 1895 N N . LEU A 1 239 ? -8.494 -2.749 12.062 1.00 94.75 239 LEU A N 1
ATOM 1896 C CA . LEU A 1 239 ? -7.249 -3.179 11.427 1.00 94.75 239 LEU A CA 1
ATOM 1897 C C . LEU A 1 239 ? -6.071 -2.264 11.787 1.00 94.75 239 LEU A C 1
ATOM 1899 O O . LEU A 1 239 ? -4.992 -2.751 12.118 1.00 94.75 239 LEU A O 1
ATOM 1903 N N . TYR A 1 240 ? -6.281 -0.946 11.764 1.00 95.38 240 TYR A N 1
ATOM 1904 C CA . TYR A 1 240 ? -5.249 0.032 12.105 1.00 95.38 240 TYR A CA 1
ATOM 1905 C C . TYR A 1 240 ? -4.758 -0.166 13.543 1.00 95.38 240 TYR A C 1
ATOM 1907 O O . TYR A 1 240 ? -3.558 -0.277 13.779 1.00 95.38 240 TYR A O 1
ATOM 1915 N N . LEU A 1 241 ? -5.679 -0.281 14.503 1.00 94.12 241 LEU A N 1
ATOM 1916 C CA . LEU A 1 241 ? -5.357 -0.502 15.916 1.00 94.12 241 LEU A CA 1
ATOM 1917 C C . LEU A 1 241 ? -4.784 -1.897 16.187 1.00 94.12 241 LEU A C 1
ATOM 1919 O O . LEU A 1 241 ? -4.023 -2.080 17.130 1.00 94.12 241 LEU A O 1
ATOM 1923 N N . ALA A 1 242 ? -5.085 -2.883 15.345 1.00 90.31 242 ALA A N 1
ATOM 1924 C CA . ALA A 1 242 ? -4.418 -4.178 15.398 1.00 90.31 242 ALA A CA 1
ATOM 1925 C C . ALA A 1 242 ? -2.916 -4.095 15.074 1.00 90.31 242 ALA A C 1
ATOM 1927 O O . ALA A 1 242 ? -2.143 -4.902 15.595 1.00 90.31 242 ALA A O 1
ATOM 1928 N N . MET A 1 243 ? -2.518 -3.153 14.215 1.00 87.62 243 MET A N 1
ATOM 1929 C CA . MET A 1 243 ? -1.121 -2.902 13.846 1.00 87.62 243 MET A CA 1
ATOM 1930 C C . MET A 1 243 ? -0.445 -1.871 14.767 1.00 87.62 243 MET A C 1
ATOM 1932 O O . MET A 1 243 ? 0.767 -1.940 14.981 1.00 87.62 243 MET A O 1
ATOM 1936 N N . TYR A 1 244 ? -1.229 -0.933 15.308 1.00 88.56 244 TYR A N 1
ATOM 1937 C CA . TYR A 1 244 ? -0.787 0.206 16.118 1.00 88.56 244 TYR A CA 1
ATOM 1938 C C . TYR A 1 244 ? -1.689 0.375 17.353 1.00 88.56 244 TYR A C 1
ATOM 1940 O O . TYR A 1 244 ? -2.513 1.296 17.388 1.00 88.56 244 TYR A O 1
ATOM 1948 N N . PRO A 1 245 ? -1.561 -0.511 18.358 1.00 91.31 245 PRO A N 1
ATOM 1949 C CA . PRO A 1 245 ? -2.496 -0.578 19.483 1.00 91.31 245 PRO A CA 1
ATOM 1950 C C . PRO A 1 245 ? -2.456 0.652 20.394 1.00 91.31 245 PRO A C 1
ATOM 1952 O O . PRO A 1 245 ? -3.473 0.986 20.992 1.00 91.31 245 PRO A O 1
ATOM 1955 N N . ASP A 1 246 ? -1.329 1.365 20.441 1.00 93.12 246 ASP A N 1
ATOM 1956 C CA . ASP A 1 246 ? -1.095 2.438 21.418 1.00 93.12 246 ASP A CA 1
ATOM 1957 C C . ASP A 1 246 ? -1.488 3.833 20.901 1.00 93.12 246 ASP A C 1
ATOM 1959 O O . ASP A 1 246 ? -1.193 4.859 21.513 1.00 93.12 246 ASP A O 1
ATOM 1963 N N . SER A 1 247 ? -2.160 3.913 19.747 1.00 94.12 247 SER A N 1
ATOM 1964 C CA . SER A 1 247 ? -2.575 5.200 19.190 1.00 94.12 247 SER A CA 1
ATOM 1965 C C . SER A 1 247 ? -3.807 5.748 19.916 1.00 94.12 247 SER A C 1
ATOM 1967 O O . SER A 1 247 ? -4.943 5.484 19.518 1.00 94.12 247 SER A O 1
ATOM 1969 N N . VAL A 1 248 ? -3.583 6.578 20.940 1.00 94.50 248 VAL A N 1
ATOM 1970 C CA . VAL A 1 248 ? -4.632 7.219 21.763 1.00 94.50 248 VAL A CA 1
ATOM 1971 C C . VAL A 1 248 ? -5.719 7.888 20.915 1.00 94.50 248 VAL A C 1
ATOM 1973 O O . VAL A 1 248 ? -6.909 7.689 21.155 1.00 94.50 248 VAL A O 1
ATOM 1976 N N . GLN A 1 249 ? -5.334 8.619 19.864 1.00 94.19 249 GLN A N 1
ATOM 1977 C CA . GLN A 1 249 ? -6.283 9.263 18.950 1.00 94.19 249 GLN A CA 1
ATOM 1978 C C . GLN A 1 249 ? -7.222 8.252 18.263 1.00 94.19 249 GLN A C 1
ATOM 1980 O O . GLN A 1 249 ? -8.420 8.509 18.123 1.00 94.19 249 GLN A O 1
ATOM 1985 N N . HIS A 1 250 ? -6.693 7.107 17.826 1.00 95.81 250 HIS A N 1
ATOM 1986 C CA . HIS A 1 250 ? -7.466 6.068 17.145 1.00 95.81 250 HIS A CA 1
ATOM 1987 C C . HIS A 1 250 ? -8.282 5.226 18.132 1.00 95.81 250 HIS A C 1
ATOM 1989 O O . HIS A 1 250 ? -9.420 4.883 17.822 1.00 95.81 250 HIS A O 1
ATOM 1995 N N . LEU A 1 251 ? -7.762 4.971 19.337 1.00 96.81 251 LEU A N 1
ATOM 1996 C CA . LEU A 1 251 ? -8.507 4.334 20.426 1.00 96.81 251 LEU A CA 1
ATOM 1997 C C . LEU A 1 251 ? -9.723 5.181 20.825 1.00 96.81 251 LEU A C 1
ATOM 1999 O O . LEU A 1 251 ? -10.835 4.662 20.905 1.00 96.81 251 LEU A O 1
ATOM 2003 N N . LEU A 1 252 ? -9.549 6.499 20.987 1.00 95.62 252 LEU A N 1
ATOM 2004 C CA . LEU A 1 252 ? -10.657 7.423 21.255 1.00 95.62 252 LEU A CA 1
ATOM 2005 C C . LEU A 1 252 ? -11.700 7.390 20.134 1.00 95.62 252 LEU A C 1
ATOM 2007 O O . LEU A 1 252 ? -12.903 7.385 20.402 1.00 95.62 252 LEU A O 1
ATOM 2011 N N . LEU A 1 253 ? -11.257 7.348 18.874 1.00 95.25 253 LEU A N 1
ATOM 2012 C CA . LEU A 1 253 ? -12.159 7.209 17.733 1.00 95.25 253 LEU A CA 1
ATOM 2013 C C . LEU A 1 253 ? -12.921 5.873 17.769 1.00 95.25 253 LEU A C 1
ATOM 2015 O O . LEU A 1 253 ? -14.116 5.862 17.485 1.00 95.25 253 LEU A O 1
ATOM 2019 N N . GLN A 1 254 ? -12.268 4.772 18.153 1.00 96.19 254 GLN A N 1
ATOM 2020 C CA . GLN A 1 254 ? -12.885 3.445 18.236 1.00 96.19 254 GLN A CA 1
ATOM 2021 C C . GLN A 1 254 ? -13.922 3.383 19.358 1.00 96.19 254 GLN A C 1
ATOM 2023 O O . GLN A 1 254 ? -15.042 2.936 19.118 1.00 96.19 254 GLN A O 1
ATOM 2028 N N . ALA A 1 255 ? -13.590 3.902 20.545 1.00 96.25 255 ALA A N 1
ATOM 2029 C CA . ALA A 1 255 ? -14.520 4.003 21.667 1.00 96.25 255 ALA A CA 1
ATOM 2030 C C . ALA A 1 255 ? -15.771 4.803 21.279 1.00 96.25 255 ALA A C 1
ATOM 2032 O O . ALA A 1 255 ? -16.892 4.326 21.455 1.00 96.25 255 ALA A O 1
ATOM 2033 N N . ARG A 1 256 ? -15.591 5.982 20.663 1.00 93.88 256 ARG A N 1
ATOM 2034 C CA . ARG A 1 256 ? -16.703 6.819 20.176 1.00 93.88 256 ARG A CA 1
ATOM 2035 C C . ARG A 1 256 ? -17.541 6.107 19.122 1.00 93.88 256 ARG A C 1
ATOM 2037 O O . ARG A 1 256 ? -18.764 6.197 19.158 1.00 93.88 256 ARG A O 1
ATOM 2044 N N . LEU A 1 257 ? -16.899 5.400 18.195 1.00 93.38 257 LEU A N 1
ATOM 2045 C CA . LEU A 1 257 ? -17.585 4.668 17.139 1.00 93.38 257 LEU A CA 1
ATOM 2046 C C . LEU A 1 257 ? -18.432 3.522 17.700 1.00 93.38 257 LEU A C 1
ATOM 2048 O O . LEU A 1 257 ? -19.601 3.394 17.348 1.00 93.38 257 LEU A O 1
ATOM 2052 N N . TYR A 1 258 ? -17.865 2.692 18.574 1.00 94.62 258 TYR A N 1
ATOM 2053 C CA . TYR A 1 258 ? -18.580 1.573 19.188 1.00 94.62 258 TYR A CA 1
ATOM 2054 C C . TYR A 1 258 ? -19.721 2.045 20.088 1.00 94.62 258 TYR A C 1
ATOM 2056 O O . TYR A 1 258 ? -20.821 1.496 20.003 1.00 94.62 258 TYR A O 1
ATOM 2064 N N . PHE A 1 259 ? -19.490 3.107 20.866 1.00 92.56 259 PHE A N 1
ATOM 2065 C CA . PHE A 1 259 ? -20.529 3.774 21.644 1.00 92.56 259 PHE A CA 1
ATOM 2066 C C . PHE A 1 259 ? -21.664 4.278 20.741 1.00 92.56 259 PHE A C 1
ATOM 2068 O O . PHE A 1 259 ? -22.824 3.941 20.967 1.00 92.56 259 PHE A O 1
ATOM 2075 N N . HIS A 1 260 ? -21.339 5.000 19.661 1.00 90.31 260 HIS A N 1
ATOM 2076 C CA . HIS A 1 260 ? -22.325 5.514 18.703 1.00 90.31 260 HIS A CA 1
ATOM 2077 C C . HIS A 1 260 ? -23.147 4.400 18.037 1.00 90.31 260 HIS A C 1
ATOM 2079 O O . HIS A 1 260 ? -24.352 4.539 17.847 1.00 90.31 260 HIS A O 1
ATOM 2085 N N . LEU A 1 261 ? -22.506 3.277 17.705 1.00 89.81 261 LEU A N 1
ATOM 2086 C CA . LEU A 1 261 ? -23.167 2.102 17.134 1.00 89.81 261 LEU A CA 1
ATOM 2087 C C . LEU A 1 261 ? -23.929 1.268 18.180 1.00 89.81 261 LEU A C 1
ATOM 2089 O O . LEU A 1 261 ? -24.648 0.340 17.809 1.00 89.81 261 LEU A O 1
ATOM 2093 N N . GLY A 1 262 ? -23.767 1.556 19.475 1.00 89.31 262 GLY A N 1
ATOM 2094 C CA . GLY A 1 262 ? -24.347 0.781 20.568 1.00 89.31 262 GLY A CA 1
ATOM 2095 C C . GLY A 1 262 ? -23.844 -0.666 20.615 1.00 89.31 262 GLY A C 1
ATOM 2096 O O . GLY A 1 262 ? -24.595 -1.567 21.003 1.00 89.31 262 GLY A O 1
ATOM 2097 N N . ILE A 1 263 ? -22.607 -0.929 20.189 1.00 90.44 263 ILE A N 1
ATOM 2098 C CA . ILE A 1 263 ? -22.019 -2.277 20.161 1.00 90.44 263 ILE A CA 1
ATOM 2099 C C . ILE A 1 263 ? -20.929 -2.420 21.221 1.00 90.44 263 ILE A C 1
ATOM 2101 O O . ILE A 1 263 ? -20.181 -1.481 21.468 1.00 90.44 263 ILE A O 1
ATOM 2105 N N . TRP A 1 264 ? -20.838 -3.613 21.816 1.00 91.69 264 TRP A N 1
ATOM 2106 C CA . TRP A 1 264 ? -19.774 -4.013 22.750 1.00 91.69 264 TRP A CA 1
ATOM 2107 C C . TRP A 1 264 ? -19.441 -2.961 23.828 1.00 91.69 264 TRP A C 1
ATOM 2109 O O . TRP A 1 264 ? -18.295 -2.512 23.898 1.00 91.69 264 TRP A O 1
ATOM 2119 N N . PRO A 1 265 ? -20.412 -2.543 24.658 1.00 93.12 265 PRO A N 1
ATOM 2120 C CA . PRO A 1 265 ? -20.175 -1.501 25.654 1.00 93.12 265 PRO A CA 1
ATOM 2121 C C . PRO A 1 265 ? -19.093 -1.891 26.676 1.00 93.12 265 PRO A C 1
ATOM 2123 O O . PRO A 1 265 ? -18.340 -1.034 27.119 1.00 93.12 265 PRO A O 1
ATOM 2126 N N . GLU A 1 266 ? -18.925 -3.179 26.978 1.00 93.56 266 GLU A N 1
ATOM 2127 C CA . GLU A 1 266 ? -17.827 -3.678 27.812 1.00 93.56 266 GLU A CA 1
ATOM 2128 C C . GLU A 1 266 ? -16.463 -3.402 27.158 1.00 93.56 266 GLU A C 1
ATOM 2130 O O . GLU A 1 266 ? -15.572 -2.846 27.790 1.00 93.56 266 GLU A O 1
ATOM 2135 N N . LYS A 1 267 ? -16.333 -3.664 25.850 1.00 93.94 267 LYS A N 1
ATOM 2136 C CA . LYS A 1 267 ? -15.113 -3.356 25.087 1.00 93.94 267 LYS A CA 1
ATOM 2137 C C . LYS A 1 267 ? -14.844 -1.850 25.025 1.00 93.94 267 LYS A C 1
ATOM 2139 O O . LYS A 1 267 ? -13.690 -1.438 24.981 1.00 93.94 267 LYS A O 1
ATOM 2144 N N . VAL A 1 268 ? -15.890 -1.017 25.006 1.00 96.19 268 VAL A N 1
ATOM 2145 C CA . VAL A 1 268 ? -15.734 0.444 25.098 1.00 96.19 268 VAL A CA 1
ATOM 2146 C C . VAL A 1 268 ? -15.078 0.820 26.425 1.00 96.19 268 VAL A C 1
ATOM 2148 O O . VAL A 1 268 ? -14.134 1.606 26.415 1.00 96.19 268 VAL A O 1
ATOM 2151 N N . LEU A 1 269 ? -15.513 0.232 27.543 1.00 96.31 269 LEU A N 1
ATOM 2152 C CA . LEU A 1 269 ? -14.890 0.463 28.849 1.00 96.31 269 LEU A CA 1
ATOM 2153 C C . LEU A 1 269 ? -13.422 0.012 28.867 1.00 96.31 269 LEU A C 1
ATOM 2155 O O . LEU A 1 269 ? -12.577 0.779 29.325 1.00 96.31 269 LEU A O 1
ATOM 2159 N N . ASP A 1 270 ? -13.103 -1.153 28.296 1.00 96.25 270 ASP A N 1
ATOM 2160 C CA . ASP A 1 270 ? -11.718 -1.641 28.192 1.00 96.25 270 ASP A CA 1
ATOM 2161 C C . ASP A 1 270 ? -10.825 -0.668 27.398 1.00 96.25 270 ASP A C 1
ATOM 2163 O O . ASP A 1 270 ? -9.710 -0.340 27.810 1.00 96.25 270 ASP A O 1
ATOM 2167 N N . ILE A 1 271 ? -11.322 -0.153 26.265 1.00 95.94 271 ILE A N 1
ATOM 2168 C CA . ILE A 1 271 ? -10.602 0.834 25.444 1.00 95.94 271 ILE A CA 1
ATOM 2169 C C . ILE A 1 271 ? -10.371 2.128 26.234 1.00 95.94 271 ILE A C 1
ATOM 2171 O O . ILE A 1 271 ? -9.277 2.689 26.198 1.00 95.94 271 ILE A O 1
ATOM 2175 N N . LEU A 1 272 ? -11.391 2.609 26.948 1.00 96.38 272 LEU A N 1
ATOM 2176 C CA . LEU A 1 272 ? -11.324 3.835 27.746 1.00 96.38 272 LEU A CA 1
ATOM 2177 C C . LEU A 1 272 ? -10.330 3.715 28.909 1.00 96.38 272 LEU A C 1
ATOM 2179 O O . LEU A 1 272 ? -9.569 4.650 29.158 1.00 96.38 272 LEU A O 1
ATOM 2183 N N . GLN A 1 273 ? -10.277 2.555 29.566 1.00 95.12 273 GLN A N 1
ATOM 2184 C CA . GLN A 1 273 ? -9.261 2.253 30.576 1.00 95.12 273 GLN A CA 1
ATOM 2185 C C . GLN A 1 273 ? -7.852 2.238 29.973 1.00 95.12 273 GLN A C 1
ATOM 2187 O O . GLN A 1 273 ? -6.937 2.828 30.547 1.00 95.12 273 GLN A O 1
ATOM 2192 N N . ASN A 1 274 ? -7.679 1.630 28.795 1.00 95.88 274 ASN A N 1
ATOM 2193 C CA . ASN A 1 274 ? -6.393 1.627 28.098 1.00 95.88 274 ASN A CA 1
ATOM 2194 C C . ASN A 1 274 ? -5.930 3.053 27.744 1.00 95.88 274 ASN A C 1
ATOM 2196 O O . ASN A 1 274 ? -4.782 3.415 27.984 1.00 95.88 274 ASN A O 1
ATOM 2200 N N . ILE A 1 275 ? -6.834 3.907 27.251 1.00 96.12 275 ILE A N 1
ATOM 2201 C CA . ILE A 1 275 ? -6.526 5.318 26.969 1.00 96.12 275 ILE A CA 1
ATOM 2202 C C . ILE A 1 275 ? -6.039 6.039 28.230 1.00 96.12 275 ILE A C 1
ATOM 2204 O O . ILE A 1 275 ? -5.047 6.757 28.164 1.00 96.12 275 ILE A O 1
ATOM 2208 N N . GLN A 1 276 ? -6.698 5.829 29.374 1.00 94.25 276 GLN A N 1
ATOM 2209 C CA . GLN A 1 276 ? -6.306 6.447 30.644 1.00 94.25 276 GLN A CA 1
ATOM 2210 C C . GLN A 1 276 ? -4.905 6.016 31.106 1.00 94.25 276 GLN A C 1
ATOM 2212 O O . GLN A 1 276 ? -4.202 6.813 31.729 1.00 94.25 276 GLN A O 1
ATOM 2217 N N . ALA A 1 277 ? -4.513 4.771 30.818 1.00 94.69 277 ALA A N 1
ATOM 2218 C CA . ALA A 1 277 ? -3.183 4.251 31.125 1.00 94.69 277 ALA A CA 1
ATOM 2219 C C . ALA A 1 277 ? -2.104 4.811 30.182 1.00 94.69 277 ALA A C 1
ATOM 2221 O O . ALA A 1 277 ? -0.998 5.103 30.632 1.00 94.69 277 ALA A O 1
ATOM 2222 N N . LEU A 1 278 ? -2.424 4.977 28.894 1.00 95.44 278 LEU A N 1
ATOM 2223 C CA . LEU A 1 278 ? -1.500 5.496 27.879 1.00 95.44 278 LEU A CA 1
ATOM 2224 C C . LEU A 1 278 ? -1.299 7.017 27.969 1.00 95.44 278 LEU A C 1
ATOM 2226 O O . LEU A 1 278 ? -0.182 7.497 27.798 1.00 95.44 278 LEU A O 1
ATOM 2230 N N . ASP A 1 279 ? -2.368 7.775 28.216 1.00 95.00 279 ASP A N 1
ATOM 2231 C CA . ASP A 1 279 ? -2.342 9.238 28.293 1.00 95.00 279 ASP A CA 1
ATOM 2232 C C . ASP A 1 279 ? -3.308 9.750 29.378 1.00 95.00 279 ASP A C 1
ATOM 2234 O O . ASP A 1 279 ? -4.496 9.988 29.117 1.00 95.00 279 ASP A O 1
ATOM 2238 N N . PRO A 1 280 ? -2.803 9.981 30.606 1.00 93.38 280 PRO A N 1
ATOM 2239 C CA . PRO A 1 280 ? -3.614 10.487 31.704 1.00 93.38 280 PRO A CA 1
ATOM 2240 C C . PRO A 1 280 ? -4.271 11.851 31.449 1.00 93.38 280 PRO A C 1
ATOM 2242 O O . PRO A 1 280 ? -5.256 12.173 32.117 1.00 93.38 280 PRO A O 1
ATOM 2245 N N . SER A 1 281 ? -3.780 12.646 30.487 1.00 94.12 281 SER A N 1
ATOM 2246 C CA . SER A 1 281 ? -4.361 13.956 30.159 1.00 94.12 281 SER A CA 1
ATOM 2247 C C . SER A 1 281 ? -5.767 13.854 29.552 1.00 94.12 281 SER A C 1
ATOM 2249 O O . SER A 1 281 ? -6.554 14.797 29.648 1.00 94.12 281 SER A O 1
ATOM 2251 N N . GLN A 1 282 ? -6.137 12.688 29.006 1.00 91.62 282 GLN A N 1
ATOM 2252 C CA . GLN A 1 282 ? -7.468 12.434 28.443 1.00 91.62 282 GLN A CA 1
ATOM 2253 C C . GLN A 1 282 ? -8.557 12.192 29.501 1.00 91.62 282 GLN A C 1
ATOM 2255 O O . GLN A 1 282 ? -9.711 11.952 29.134 1.00 91.62 282 GLN A O 1
ATOM 2260 N N . HIS A 1 283 ? -8.231 12.272 30.799 1.00 89.62 283 HIS A N 1
ATOM 2261 C CA . HIS A 1 283 ? -9.118 11.882 31.900 1.00 89.62 283 HIS A CA 1
ATOM 2262 C C . HIS A 1 283 ? -10.536 12.454 31.805 1.00 89.62 283 HIS A C 1
ATOM 2264 O O . HIS A 1 283 ? -11.505 11.713 31.942 1.00 89.62 283 HIS A O 1
ATOM 2270 N N . GLY A 1 284 ? -10.682 13.749 31.506 1.00 88.75 284 GLY A N 1
ATOM 2271 C CA . GLY A 1 284 ? -12.002 14.380 31.403 1.00 88.75 284 GLY A CA 1
ATOM 2272 C C . GLY A 1 284 ? -12.873 13.788 30.287 1.00 88.75 284 GLY A C 1
ATOM 2273 O O . GLY A 1 284 ? -14.042 13.472 30.506 1.00 88.75 284 GLY A O 1
ATOM 2274 N N . ALA A 1 285 ? -12.300 13.584 29.097 1.00 87.44 285 ALA A N 1
ATOM 2275 C CA . ALA A 1 285 ? -13.016 12.998 27.963 1.00 87.44 285 ALA A CA 1
ATOM 2276 C C . ALA A 1 285 ? -13.332 11.510 28.186 1.00 87.44 285 ALA A C 1
ATOM 2278 O O . ALA A 1 285 ? -14.400 11.035 27.791 1.00 87.44 285 ALA A O 1
ATOM 2279 N N . VAL A 1 286 ? -12.413 10.784 28.830 1.00 92.62 286 VAL A N 1
ATOM 2280 C CA . VAL A 1 286 ? -12.586 9.376 29.198 1.00 92.62 286 VAL A CA 1
ATOM 2281 C C . VAL A 1 286 ? -13.704 9.219 30.227 1.00 92.62 286 VAL A C 1
ATOM 2283 O O . VAL A 1 286 ? -14.618 8.431 29.997 1.00 92.62 286 VAL A O 1
ATOM 2286 N N . ALA A 1 287 ? -13.687 10.000 31.310 1.00 90.81 287 ALA A N 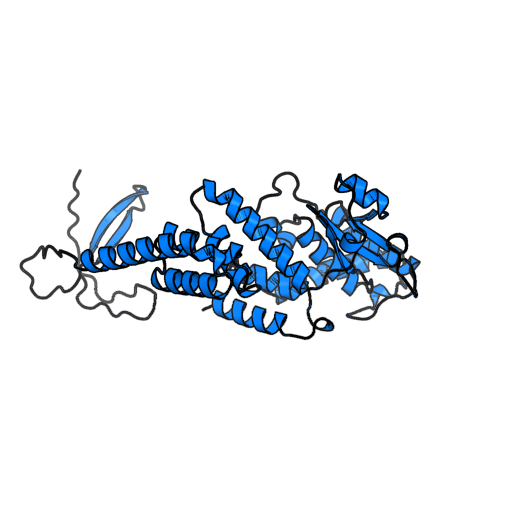1
ATOM 2287 C CA . ALA A 1 287 ? -14.688 9.940 32.375 1.00 90.81 287 ALA A CA 1
ATOM 2288 C C . ALA A 1 287 ? -16.113 10.167 31.843 1.00 90.81 287 ALA A C 1
ATOM 2290 O O . ALA A 1 287 ? -17.023 9.407 32.175 1.00 90.81 287 ALA A O 1
ATOM 2291 N N . TYR A 1 288 ? -16.284 11.147 30.948 1.00 92.44 288 TYR A N 1
ATOM 2292 C CA . TYR A 1 288 ? -17.560 11.412 30.280 1.00 92.44 288 TYR A CA 1
ATOM 2293 C C . TYR A 1 288 ? -18.085 10.189 29.508 1.00 92.44 288 TYR A C 1
ATOM 2295 O O . TYR A 1 288 ? -19.242 9.792 29.661 1.00 92.44 288 TYR A O 1
ATOM 2303 N N . LEU A 1 289 ? -17.234 9.556 28.691 1.00 92.31 289 LEU A N 1
ATOM 2304 C CA . LEU A 1 289 ? -17.628 8.377 27.913 1.00 92.31 289 LEU A CA 1
ATOM 2305 C C . LEU A 1 289 ? -17.870 7.147 28.796 1.00 92.31 289 LEU A C 1
ATOM 2307 O O . LEU A 1 289 ? -18.780 6.374 28.501 1.00 92.31 289 LEU A O 1
ATOM 2311 N N . VAL A 1 290 ? -17.102 6.968 29.876 1.00 94.00 290 VAL A N 1
ATOM 2312 C CA . VAL A 1 290 ? -17.307 5.876 30.841 1.00 94.00 290 VAL A CA 1
ATOM 2313 C C . VAL A 1 290 ? -18.691 5.984 31.472 1.00 94.00 290 VAL A C 1
ATOM 2315 O O . VAL A 1 290 ? -19.443 5.011 31.430 1.00 94.00 290 VAL A O 1
ATOM 2318 N N . GLN A 1 291 ? -19.053 7.164 31.991 1.00 94.00 291 GLN A N 1
ATOM 2319 C CA . GLN A 1 291 ? -20.351 7.382 32.631 1.00 94.00 291 GLN A CA 1
ATOM 2320 C C . GLN A 1 291 ? -21.505 7.021 31.687 1.00 94.00 291 GLN A C 1
ATOM 2322 O O . GLN A 1 291 ? -22.345 6.187 32.021 1.00 94.00 291 GLN A O 1
ATOM 2327 N N . HIS A 1 292 ? -21.514 7.576 30.474 1.00 92.19 292 HIS A N 1
ATOM 2328 C CA . HIS A 1 292 ? -22.584 7.304 29.514 1.00 92.19 292 HIS A CA 1
ATOM 2329 C C . HIS A 1 292 ? -22.603 5.857 29.010 1.00 92.19 292 HIS A C 1
ATOM 2331 O O . HIS A 1 292 ? -23.667 5.326 28.690 1.00 92.19 292 HIS A O 1
ATOM 2337 N N . THR A 1 293 ? -21.447 5.194 28.940 1.00 92.75 293 THR A N 1
ATOM 2338 C CA . THR A 1 293 ? -21.387 3.773 28.576 1.00 92.75 293 THR A CA 1
ATOM 2339 C C . THR A 1 293 ? -22.004 2.902 29.672 1.00 92.75 293 THR A C 1
ATOM 2341 O O . THR A 1 293 ? -22.761 1.986 29.355 1.00 92.75 293 THR A O 1
ATOM 2344 N N . LEU A 1 294 ? -21.747 3.204 30.950 1.00 92.94 294 LEU A N 1
ATOM 2345 C CA . LEU A 1 294 ? -22.358 2.501 32.084 1.00 92.94 294 LEU A CA 1
ATOM 2346 C C . LEU A 1 294 ? -23.879 2.691 32.116 1.00 92.94 294 LEU A C 1
ATOM 2348 O O . LEU A 1 294 ? -24.604 1.700 32.182 1.00 92.94 294 LEU A O 1
ATOM 2352 N N . GLU A 1 295 ? -24.364 3.924 31.938 1.00 90.94 295 GLU A N 1
ATOM 2353 C CA . GLU A 1 295 ? -25.803 4.217 31.817 1.00 90.94 295 GLU A CA 1
ATOM 2354 C C . GLU A 1 295 ? -26.455 3.402 30.683 1.00 90.94 295 GLU A C 1
ATOM 2356 O O . GLU A 1 295 ? -27.573 2.900 30.811 1.00 90.94 295 GLU A O 1
ATOM 2361 N N . HIS A 1 296 ? -25.757 3.235 29.553 1.00 86.88 296 HIS A N 1
ATOM 2362 C CA . HIS A 1 296 ? -26.244 2.434 28.426 1.00 86.88 296 HIS A CA 1
ATOM 2363 C C . HIS A 1 296 ? -26.324 0.937 28.760 1.00 86.88 296 HIS A C 1
ATOM 2365 O O . HIS A 1 296 ? -27.267 0.262 28.336 1.00 86.88 296 HIS A O 1
ATOM 2371 N N . ILE A 1 297 ? -25.354 0.404 29.509 1.00 88.06 297 ILE A N 1
ATOM 2372 C CA . ILE A 1 297 ? -25.371 -0.987 29.992 1.00 88.06 297 ILE A CA 1
ATOM 2373 C C . ILE A 1 297 ? -26.546 -1.198 30.952 1.00 88.06 297 ILE A C 1
ATOM 2375 O O . ILE A 1 297 ? -27.267 -2.186 30.818 1.00 88.06 297 ILE A O 1
ATOM 2379 N N . GLU A 1 298 ? -26.762 -0.275 31.888 1.00 87.69 298 GLU A N 1
ATOM 2380 C CA . GLU A 1 298 ? -27.851 -0.338 32.869 1.00 87.69 298 GLU A CA 1
ATOM 2381 C C . GLU A 1 298 ? -29.224 -0.314 32.196 1.00 87.69 298 GLU A C 1
ATOM 2383 O O . GLU A 1 298 ? -30.014 -1.234 32.401 1.00 87.69 298 GLU A O 1
ATOM 2388 N N . ARG A 1 299 ? -29.468 0.633 31.281 1.00 83.69 299 ARG A N 1
ATOM 2389 C CA . ARG A 1 299 ? -30.724 0.687 30.510 1.00 83.69 299 ARG A CA 1
ATOM 2390 C C . ARG A 1 299 ? -30.992 -0.601 29.737 1.00 83.69 299 ARG A C 1
ATOM 2392 O O . ARG A 1 299 ? -32.125 -1.063 29.681 1.00 83.69 299 ARG A O 1
ATOM 2399 N N . ARG A 1 300 ? -29.956 -1.220 29.158 1.00 78.00 300 ARG A N 1
ATOM 2400 C CA . ARG A 1 300 ? -30.099 -2.520 28.477 1.00 78.00 300 ARG A CA 1
ATOM 2401 C C . ARG A 1 300 ? -30.441 -3.664 29.424 1.00 78.00 300 ARG A C 1
ATOM 2403 O O . ARG A 1 300 ? -31.115 -4.600 28.999 1.00 78.00 300 ARG A O 1
ATOM 2410 N N . ARG A 1 301 ? -29.968 -3.620 30.672 1.00 74.69 301 ARG A N 1
ATOM 2411 C CA . ARG A 1 301 ? -30.349 -4.589 31.708 1.00 74.69 301 ARG A CA 1
ATOM 2412 C C . ARG A 1 301 ? -31.797 -4.374 32.149 1.00 74.69 301 ARG A C 1
ATOM 2414 O O . ARG A 1 301 ? -32.511 -5.353 32.330 1.00 74.69 301 ARG A O 1
ATOM 2421 N N . GLU A 1 302 ? -32.260 -3.133 32.241 1.00 66.62 302 GLU A N 1
ATOM 2422 C CA . GLU A 1 302 ? -33.657 -2.815 32.573 1.00 66.62 302 GLU A CA 1
ATOM 2423 C C . GLU A 1 302 ? -34.639 -3.214 31.456 1.00 66.62 302 GLU A C 1
ATOM 2425 O O . GLU A 1 302 ? -35.708 -3.748 31.743 1.00 66.62 302 GLU A O 1
ATOM 2430 N N . ASP A 1 303 ? -34.249 -3.069 30.183 1.00 61.00 303 ASP A N 1
ATOM 2431 C CA . ASP A 1 303 ? -35.032 -3.514 29.013 1.00 61.00 303 ASP A CA 1
ATOM 2432 C C . ASP A 1 303 ? -35.017 -5.048 28.802 1.00 61.00 303 ASP A C 1
ATOM 2434 O O . ASP A 1 303 ? -35.668 -5.578 27.894 1.00 61.00 303 ASP A O 1
ATOM 2438 N N . SER A 1 304 ? -34.275 -5.802 29.625 1.00 50.69 304 SER A N 1
ATOM 2439 C CA . SER A 1 304 ? -34.087 -7.250 29.466 1.00 50.69 304 SER A CA 1
ATOM 2440 C C . SER A 1 304 ? -35.187 -8.091 30.123 1.00 50.69 304 SER A C 1
ATOM 2442 O O . SER A 1 304 ? -34.954 -8.983 30.934 1.00 50.69 304 SER A O 1
ATOM 2444 N N . GLY A 1 305 ? -36.420 -7.866 29.678 1.00 54.03 305 GLY A N 1
ATOM 2445 C CA . GLY A 1 305 ? -37.499 -8.836 29.807 1.00 54.03 305 GLY A CA 1
ATOM 2446 C C . GLY A 1 305 ? -38.442 -8.718 28.615 1.00 54.03 305 GLY A C 1
ATOM 2447 O O . GLY A 1 305 ? -39.143 -7.711 28.514 1.00 54.03 305 GLY A O 1
ATOM 2448 N N . PRO A 1 306 ? -38.526 -9.704 27.696 1.00 51.88 306 PRO A N 1
ATOM 2449 C CA . PRO A 1 306 ? -39.578 -9.659 26.700 1.00 51.88 306 PRO A CA 1
ATOM 2450 C C . PRO A 1 306 ? -40.906 -9.754 27.450 1.00 51.88 306 PRO A C 1
ATOM 2452 O O . PRO A 1 306 ? -41.191 -10.759 28.100 1.00 51.88 306 PRO A O 1
ATOM 2455 N N . ASN A 1 307 ? -41.745 -8.724 27.347 1.00 51.97 307 ASN A N 1
ATOM 2456 C CA . ASN A 1 307 ? -43.136 -8.834 27.760 1.00 51.97 307 ASN A CA 1
ATOM 2457 C C . ASN A 1 307 ? -43.851 -9.696 26.707 1.00 51.97 307 ASN A C 1
ATOM 2459 O O . ASN A 1 307 ? -44.507 -9.201 25.786 1.00 51.97 307 ASN A O 1
ATOM 2463 N N . VAL A 1 308 ? -43.611 -11.010 26.767 1.00 49.97 308 VAL A N 1
ATOM 2464 C CA . VAL A 1 308 ? -44.240 -11.992 25.890 1.00 49.97 308 VAL A CA 1
ATOM 2465 C C . VAL A 1 308 ? -45.718 -11.984 26.244 1.00 49.97 308 VAL A C 1
ATOM 2467 O O . VAL A 1 308 ? -46.152 -12.632 27.193 1.00 49.97 308 VAL A O 1
ATOM 2470 N N . LYS A 1 309 ? -46.530 -11.264 25.462 1.00 49.88 309 LYS A N 1
ATOM 2471 C CA . LYS A 1 309 ? -47.963 -11.550 25.418 1.00 49.88 309 LYS A CA 1
ATOM 2472 C C . LYS A 1 309 ? -48.106 -12.971 24.885 1.00 49.88 309 LYS A C 1
ATOM 2474 O O . LYS A 1 309 ? -48.095 -13.178 23.673 1.00 49.88 309 LYS A O 1
ATOM 2479 N N . LEU A 1 310 ? -48.240 -13.933 25.798 1.00 48.31 310 LEU A N 1
ATOM 2480 C CA . LEU A 1 310 ? -48.716 -15.282 25.519 1.00 48.31 310 LEU A CA 1
ATOM 2481 C C . LEU A 1 310 ? -50.098 -15.153 24.871 1.00 48.31 310 LEU A C 1
ATOM 2483 O O . LEU A 1 310 ? -51.127 -15.084 25.538 1.00 48.31 310 LEU A O 1
ATOM 2487 N N . ARG A 1 311 ? -50.137 -15.040 23.544 1.00 55.38 311 ARG A N 1
ATOM 2488 C CA . ARG A 1 311 ? -51.375 -15.172 22.780 1.00 55.38 311 ARG A CA 1
ATOM 2489 C C . ARG A 1 311 ? -51.542 -16.636 22.426 1.00 55.38 311 ARG A C 1
ATOM 2491 O O . ARG A 1 311 ? -51.181 -17.050 21.330 1.00 55.38 311 ARG A O 1
ATOM 2498 N N . SER A 1 312 ? -52.055 -17.397 23.383 1.00 50.91 312 SER A N 1
ATOM 2499 C CA . SER A 1 312 ? -52.959 -18.539 23.196 1.00 50.91 312 SER A CA 1
ATOM 2500 C C . SER A 1 312 ? -53.017 -19.361 24.481 1.00 50.91 312 SER A C 1
ATOM 2502 O O . SER A 1 312 ? -52.078 -19.393 25.270 1.00 50.91 312 SER A O 1
ATOM 2504 N N . SER A 1 313 ? -54.140 -20.040 24.677 1.00 50.75 313 SER A N 1
ATOM 2505 C CA . SER A 1 313 ? -54.405 -21.017 25.735 1.00 50.75 313 SER A CA 1
ATOM 2506 C C . SER A 1 313 ? -53.565 -22.305 25.632 1.00 50.75 313 SER A C 1
ATOM 2508 O O . SER A 1 313 ? -53.881 -23.287 26.300 1.00 50.75 313 SER A O 1
ATOM 2510 N N . GLU A 1 314 ? -52.510 -22.333 24.812 1.00 51.16 314 GLU A N 1
ATOM 2511 C CA . GLU A 1 314 ? -51.650 -23.500 24.611 1.00 51.16 314 GLU A CA 1
ATOM 2512 C C . GLU A 1 314 ? -50.365 -23.385 25.441 1.00 51.16 314 GLU A C 1
ATOM 2514 O O . GLU A 1 314 ? -49.449 -22.628 25.127 1.00 51.16 314 GLU A O 1
ATOM 2519 N N . LYS A 1 315 ? -50.294 -24.175 26.518 1.00 51.62 315 LYS A N 1
ATOM 2520 C CA . LYS A 1 315 ? -49.193 -24.175 27.499 1.00 51.62 315 LYS A CA 1
ATOM 2521 C C . LYS A 1 315 ? -47.874 -24.794 26.997 1.00 51.62 315 LYS A C 1
ATOM 2523 O O . LYS A 1 315 ? -46.913 -24.838 27.755 1.00 51.62 315 LYS A O 1
ATOM 2528 N N . GLU A 1 316 ? -47.810 -25.277 25.755 1.00 50.41 316 GLU A N 1
ATOM 2529 C CA . GLU A 1 316 ? -46.662 -26.042 25.230 1.00 50.41 316 GLU A CA 1
ATOM 2530 C C . GLU A 1 316 ? -45.748 -25.264 24.265 1.00 50.41 316 GLU A C 1
ATOM 2532 O O . GLU A 1 316 ? -44.777 -25.821 23.750 1.00 50.41 316 GLU A O 1
ATOM 2537 N N . VAL A 1 317 ? -46.026 -23.985 23.995 1.00 45.59 317 VAL A N 1
ATOM 2538 C CA . VAL A 1 317 ? -45.230 -23.172 23.062 1.00 45.59 317 VAL A CA 1
ATOM 2539 C C . VAL A 1 317 ? -44.308 -22.224 23.830 1.00 45.59 317 VAL A C 1
ATOM 2541 O O . VAL A 1 317 ? -44.756 -21.224 24.385 1.00 45.59 317 VAL A O 1
ATOM 2544 N N . CYS A 1 318 ? -43.002 -22.505 23.830 1.00 44.16 318 CYS A N 1
ATOM 2545 C CA . CYS A 1 318 ? -42.012 -21.696 24.555 1.00 44.16 318 CYS A CA 1
ATOM 2546 C C . CYS A 1 318 ? -41.542 -20.437 23.798 1.00 44.16 318 CYS A C 1
ATOM 2548 O O . CYS A 1 318 ? -41.076 -19.497 24.435 1.00 44.16 318 CYS A O 1
ATOM 2550 N N . TYR A 1 319 ? -41.648 -20.394 22.460 1.00 41.75 319 TYR A N 1
ATOM 2551 C CA . TYR A 1 319 ? -41.131 -19.285 21.642 1.00 41.75 319 TYR A CA 1
ATOM 2552 C C . TYR A 1 319 ? -41.980 -19.028 20.387 1.00 41.75 319 TYR A C 1
ATOM 2554 O O . TYR A 1 319 ? -42.444 -19.963 19.734 1.00 41.75 319 TYR A O 1
ATOM 2562 N N . SER A 1 320 ? -42.115 -17.757 19.997 1.00 45.50 320 SER A N 1
ATOM 2563 C CA . SER A 1 320 ? -42.637 -17.343 18.687 1.00 45.50 320 SER A CA 1
ATOM 2564 C C . SER A 1 320 ? -41.501 -16.780 17.832 1.00 45.50 320 SER A C 1
ATOM 2566 O O . SER A 1 320 ? -40.900 -15.774 18.212 1.00 45.50 320 SER A O 1
ATOM 2568 N N . VAL A 1 321 ? -41.219 -17.381 16.674 1.00 46.16 321 VAL A N 1
ATOM 2569 C CA . VAL A 1 321 ? -40.233 -16.844 15.723 1.00 46.16 321 VAL A CA 1
ATOM 2570 C C . VAL A 1 321 ? -40.988 -16.117 14.615 1.00 46.16 321 VAL A C 1
ATOM 2572 O O . VAL A 1 321 ? -41.724 -16.726 13.839 1.00 46.16 321 VAL A O 1
ATOM 2575 N N . GLY A 1 322 ? -40.841 -14.794 14.557 1.00 46.41 322 GLY A N 1
ATOM 2576 C CA . GLY A 1 322 ? -41.350 -13.999 13.443 1.00 46.41 322 GLY A CA 1
ATOM 2577 C C . GLY A 1 322 ? -40.378 -14.064 12.270 1.00 46.41 322 GLY A C 1
ATOM 2578 O O . GLY A 1 322 ? -39.222 -13.678 12.414 1.00 46.41 322 GLY A O 1
ATOM 2579 N N . LEU A 1 323 ? -40.843 -14.515 11.107 1.00 44.03 323 LEU A N 1
ATOM 2580 C CA . LEU A 1 323 ? -40.094 -14.416 9.855 1.00 44.03 323 LEU A CA 1
ATOM 2581 C C . LEU A 1 323 ? -40.668 -13.263 9.024 1.00 44.03 323 LEU A C 1
ATOM 2583 O O . LEU A 1 323 ? -41.872 -13.199 8.760 1.00 44.03 323 LEU A O 1
ATOM 2587 N N . LEU A 1 324 ? -39.795 -12.343 8.606 1.00 40.47 324 LEU A N 1
ATOM 2588 C CA . LEU A 1 324 ? -40.098 -11.369 7.559 1.00 40.47 324 LEU A CA 1
ATOM 2589 C C . LEU A 1 324 ? -39.944 -12.077 6.215 1.00 40.47 324 LEU A C 1
ATOM 2591 O O . LEU A 1 324 ? -38.831 -12.382 5.791 1.00 40.47 324 LEU A O 1
ATOM 2595 N N . VAL A 1 325 ? -41.063 -12.360 5.551 1.00 39.78 325 VAL A N 1
ATOM 2596 C CA . VAL A 1 325 ? -41.061 -13.043 4.254 1.00 39.78 325 VAL A CA 1
ATOM 2597 C C . VAL A 1 325 ? -41.427 -12.035 3.173 1.00 39.78 325 VAL A C 1
ATOM 2599 O O . VAL A 1 325 ? -42.419 -11.313 3.278 1.00 39.78 325 VAL A O 1
ATOM 2602 N N . ARG A 1 326 ? -40.627 -11.976 2.106 1.00 39.06 326 ARG A N 1
ATOM 2603 C CA . ARG A 1 326 ? -40.932 -11.153 0.933 1.00 39.06 326 ARG A CA 1
ATOM 2604 C C . ARG A 1 326 ? -41.827 -11.946 -0.015 1.00 39.06 326 ARG A C 1
ATOM 2606 O O . ARG A 1 326 ? -41.424 -12.988 -0.531 1.00 39.06 326 ARG A O 1
ATOM 2613 N N . HIS A 1 327 ? -43.044 -11.462 -0.253 1.00 41.34 327 HIS A N 1
ATOM 2614 C CA . HIS A 1 327 ? -43.987 -12.151 -1.131 1.00 41.34 327 HIS A CA 1
ATOM 2615 C C . HIS A 1 327 ? -43.503 -12.087 -2.591 1.00 41.34 327 HIS A C 1
ATOM 2617 O O . HIS A 1 327 ? -43.410 -11.000 -3.168 1.00 41.34 327 HIS A O 1
ATOM 2623 N N . LYS A 1 328 ? -43.227 -13.248 -3.210 1.00 38.47 328 LYS A N 1
ATOM 2624 C CA . LYS A 1 328 ? -42.621 -13.352 -4.557 1.00 38.47 328 LYS A CA 1
ATOM 2625 C C . LYS A 1 328 ? -43.384 -12.599 -5.659 1.00 38.47 328 LYS A C 1
ATOM 2627 O O . LYS A 1 328 ? -42.760 -12.187 -6.627 1.00 38.47 328 LYS A O 1
ATOM 2632 N N . ARG A 1 329 ? -44.700 -12.392 -5.517 1.00 40.28 329 ARG A N 1
ATOM 2633 C CA . ARG A 1 329 ? -45.523 -11.667 -6.508 1.00 40.28 329 ARG A CA 1
ATOM 2634 C C . ARG A 1 329 ? -45.816 -10.205 -6.170 1.00 40.28 329 ARG A C 1
ATOM 2636 O O . ARG A 1 329 ? -46.010 -9.422 -7.083 1.00 40.28 329 ARG A O 1
ATOM 2643 N N . LEU A 1 330 ? -45.851 -9.831 -4.888 1.00 45.03 330 LEU A N 1
ATOM 2644 C CA . LEU A 1 330 ? -46.322 -8.499 -4.459 1.00 45.03 330 LEU A CA 1
ATOM 2645 C C . LEU A 1 330 ? -45.180 -7.563 -4.038 1.00 45.03 330 LEU A C 1
ATOM 2647 O O . LEU A 1 330 ? -45.432 -6.405 -3.740 1.00 45.03 330 LEU A O 1
ATOM 2651 N N . ARG A 1 331 ? -43.934 -8.062 -3.986 1.00 41.03 331 ARG A N 1
ATOM 2652 C CA . ARG A 1 331 ? -42.702 -7.367 -3.548 1.00 41.03 331 ARG A CA 1
ATOM 2653 C C . ARG A 1 331 ? -42.720 -6.739 -2.143 1.00 41.03 331 ARG A C 1
ATOM 2655 O O . ARG A 1 331 ? -41.633 -6.408 -1.671 1.00 41.03 331 ARG A O 1
ATOM 2662 N N . ASN A 1 332 ? -43.864 -6.672 -1.466 1.00 36.03 332 ASN A N 1
ATOM 2663 C CA . ASN A 1 332 ? -44.013 -6.209 -0.089 1.00 36.03 332 ASN A CA 1
ATOM 2664 C C . ASN A 1 332 ? -43.549 -7.263 0.933 1.00 36.03 332 ASN A C 1
ATOM 2666 O O . ASN A 1 332 ? -43.626 -8.476 0.697 1.00 36.03 332 ASN A O 1
ATOM 2670 N N . LEU A 1 333 ? -43.053 -6.774 2.072 1.00 38.53 333 LEU A N 1
ATOM 2671 C CA . LEU A 1 333 ? -42.707 -7.579 3.243 1.00 38.53 333 LEU A CA 1
ATOM 2672 C C . LEU A 1 333 ? -43.983 -7.936 4.006 1.00 38.53 333 LEU A C 1
ATOM 2674 O O . LEU A 1 333 ? -44.767 -7.056 4.350 1.00 38.53 333 LEU A O 1
ATOM 2678 N N . VAL A 1 334 ? -44.174 -9.222 4.290 1.00 42.56 334 VAL A N 1
ATOM 2679 C CA . VAL A 1 334 ? -45.300 -9.722 5.083 1.00 42.56 334 VAL A CA 1
ATOM 2680 C C . VAL A 1 334 ? -44.745 -10.399 6.334 1.00 42.56 334 VAL A C 1
ATOM 2682 O O . VAL A 1 334 ? -43.787 -11.175 6.261 1.00 42.56 334 VAL A O 1
ATOM 2685 N N . LYS A 1 335 ? -45.333 -10.101 7.497 1.00 42.34 335 LYS A N 1
ATOM 2686 C CA . LYS A 1 335 ? -45.021 -10.798 8.751 1.00 42.34 335 LYS A CA 1
ATOM 2687 C C . LYS A 1 335 ? -45.744 -12.145 8.766 1.00 42.34 335 LYS A C 1
ATOM 2689 O O . LYS A 1 335 ? -46.970 -12.178 8.808 1.00 42.34 335 LYS A O 1
ATOM 2694 N N . GLY A 1 336 ? -44.988 -13.241 8.747 1.00 44.28 336 GLY A N 1
ATOM 2695 C CA . GLY A 1 336 ? -45.507 -14.581 9.022 1.00 44.28 336 GLY A CA 1
ATOM 2696 C C . GLY A 1 336 ? -45.161 -14.997 10.450 1.00 44.28 336 GLY A C 1
ATOM 2697 O O . GLY A 1 336 ? -44.000 -14.892 10.849 1.00 44.28 336 GLY A O 1
ATOM 2698 N N . LEU A 1 337 ? -46.148 -15.465 11.220 1.00 40.72 337 LEU A N 1
ATOM 2699 C CA . LEU A 1 337 ? -45.899 -16.153 12.490 1.00 40.72 337 LEU A CA 1
ATOM 2700 C C . LEU A 1 337 ? -45.827 -17.661 12.248 1.00 40.72 337 LEU A C 1
ATOM 2702 O O . LEU A 1 337 ? -46.748 -18.240 11.674 1.00 40.72 337 LEU A O 1
ATOM 2706 N N . PHE A 1 338 ? -44.756 -18.283 12.737 1.00 44.72 338 PHE A N 1
ATOM 2707 C CA . PHE A 1 338 ? -44.635 -19.732 12.836 1.00 44.72 338 PHE A CA 1
ATOM 2708 C C . PHE A 1 338 ? -44.390 -20.131 14.292 1.00 44.72 338 PHE A C 1
ATOM 2710 O O . PHE A 1 338 ? -43.717 -19.424 15.046 1.00 44.72 338 PHE A O 1
ATOM 2717 N N . TYR A 1 339 ? -44.940 -21.281 14.669 1.00 41.62 339 TYR A N 1
ATOM 2718 C CA . TYR A 1 339 ? -44.807 -21.867 15.996 1.00 41.62 339 TYR A CA 1
ATOM 2719 C C . TYR A 1 339 ? -43.874 -23.078 15.910 1.00 41.62 339 TYR A C 1
ATOM 2721 O O . TYR A 1 339 ? -44.069 -23.945 15.059 1.00 41.62 339 TYR A O 1
ATOM 2729 N N . ALA A 1 340 ? -42.846 -23.127 16.761 1.00 41.94 340 ALA A N 1
ATOM 2730 C CA . ALA A 1 340 ? -41.870 -24.214 16.796 1.00 41.94 340 ALA A CA 1
ATOM 2731 C C . ALA A 1 340 ? -41.873 -24.889 18.175 1.00 41.94 340 ALA A C 1
ATOM 2733 O O . ALA A 1 340 ? -41.793 -24.210 19.196 1.00 41.94 340 ALA A O 1
ATOM 2734 N N . ARG A 1 341 ? -41.935 -26.229 18.205 1.00 37.91 341 ARG A N 1
ATOM 2735 C CA . ARG A 1 341 ? -41.908 -27.034 19.447 1.00 37.91 341 ARG A CA 1
ATOM 2736 C C . ARG A 1 341 ? -40.493 -27.301 19.985 1.00 37.91 341 ARG A C 1
ATOM 2738 O O . ARG A 1 341 ? -40.339 -27.586 21.165 1.00 37.91 341 ARG A O 1
ATOM 2745 N N . ARG A 1 342 ? -39.454 -27.205 19.146 1.00 36.19 342 ARG A N 1
ATOM 2746 C CA . ARG A 1 342 ? -38.035 -27.294 19.538 1.00 36.19 342 ARG A CA 1
ATOM 2747 C C . ARG A 1 342 ? -37.191 -26.399 18.636 1.00 36.19 342 ARG A C 1
ATOM 2749 O O . ARG A 1 342 ? -37.262 -26.516 17.416 1.00 36.19 342 ARG A O 1
ATOM 2756 N N . VAL A 1 343 ? -36.372 -25.547 19.245 1.00 39.28 343 VAL A N 1
ATOM 2757 C CA . VAL A 1 343 ? -35.308 -24.793 18.574 1.00 39.28 343 VAL A CA 1
ATOM 2758 C C . VAL A 1 343 ? -33.991 -25.333 19.116 1.00 39.28 343 VAL A C 1
ATOM 27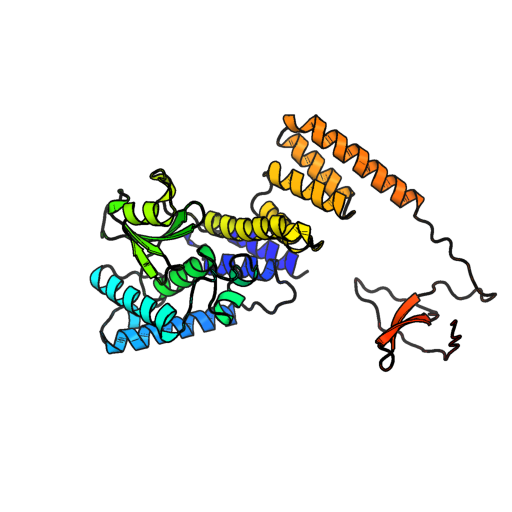60 O O . VAL A 1 343 ? -33.713 -25.193 20.303 1.00 39.28 343 VAL A O 1
ATOM 2763 N N . VAL A 1 344 ? -33.202 -25.994 18.270 1.00 32.94 344 VAL A N 1
ATOM 2764 C CA . VAL A 1 344 ? -31.828 -26.373 18.615 1.00 32.94 344 VAL A CA 1
ATOM 2765 C C . VAL A 1 344 ? -30.924 -25.252 18.115 1.00 32.94 344 VAL A C 1
ATOM 2767 O O . VAL A 1 344 ? -30.809 -25.035 16.911 1.00 32.94 344 VAL A O 1
ATOM 2770 N N . LEU A 1 345 ? -30.328 -24.506 19.045 1.00 32.09 345 LEU A N 1
ATOM 2771 C CA . LEU A 1 345 ? -29.314 -23.498 18.749 1.00 32.09 345 LEU A CA 1
ATOM 2772 C C . LEU A 1 345 ? -27.969 -24.206 18.576 1.00 32.09 345 LEU A C 1
ATOM 2774 O O . LEU A 1 345 ? -27.345 -24.599 19.558 1.00 32.09 345 LEU A O 1
ATOM 2778 N N . PHE A 1 346 ? -27.518 -24.348 17.333 1.00 30.05 346 PHE A N 1
ATOM 2779 C CA . PHE A 1 346 ? -26.093 -24.499 17.052 1.00 30.05 346 PHE A CA 1
ATOM 2780 C C . PHE A 1 346 ? -25.522 -23.119 16.737 1.00 30.05 346 PHE A C 1
ATOM 2782 O O . PHE A 1 346 ? -26.154 -22.309 16.060 1.00 30.05 346 PHE A O 1
ATOM 2789 N N . SER A 1 347 ? -24.343 -22.848 17.289 1.00 38.69 347 SER A N 1
ATOM 2790 C CA . SER A 1 347 ? -23.571 -21.612 17.166 1.00 38.69 347 SER A CA 1
ATOM 2791 C C . SER A 1 347 ? -23.749 -20.887 15.819 1.00 38.69 347 SER A C 1
ATOM 2793 O O . SER A 1 347 ? -23.133 -21.252 14.820 1.00 38.69 347 SER A O 1
ATOM 2795 N N . GLY A 1 348 ? -24.554 -19.819 15.816 1.00 43.47 348 GLY A N 1
ATOM 2796 C CA . GLY A 1 348 ? -24.446 -18.714 14.857 1.00 43.47 348 GLY A CA 1
ATOM 2797 C C . GLY A 1 348 ? -25.226 -18.783 13.538 1.00 43.47 348 GLY A C 1
ATOM 2798 O O . GLY A 1 348 ? -25.156 -17.812 12.790 1.00 43.47 348 GLY A O 1
ATOM 2799 N N . LEU A 1 349 ? -26.002 -19.832 13.239 1.00 31.72 349 LEU A N 1
ATOM 2800 C CA . LEU A 1 349 ? -26.910 -19.836 12.079 1.00 31.72 349 LEU A CA 1
ATOM 2801 C C . LEU A 1 349 ? -28.247 -20.524 12.400 1.00 31.72 349 LEU A C 1
ATOM 2803 O O . LEU A 1 349 ? -28.296 -21.671 12.828 1.00 31.72 349 LEU A O 1
ATOM 2807 N N . ILE A 1 350 ? -29.342 -19.814 12.138 1.00 35.09 350 ILE A N 1
ATOM 2808 C CA . ILE A 1 350 ? -30.711 -20.342 12.027 1.00 35.09 350 ILE A CA 1
ATOM 2809 C C . ILE A 1 350 ? -30.900 -20.616 10.511 1.00 35.09 350 ILE A C 1
ATOM 2811 O O . ILE A 1 350 ? -30.585 -19.729 9.725 1.00 35.09 350 ILE A O 1
ATOM 2815 N N . LEU A 1 351 ? -31.307 -21.774 9.965 1.00 38.31 351 LEU A N 1
ATOM 2816 C CA . LEU A 1 351 ? -32.452 -22.639 10.272 1.00 38.31 351 LEU A CA 1
ATOM 2817 C C . LEU A 1 351 ? -32.272 -24.028 9.593 1.00 38.31 351 LEU A C 1
ATOM 2819 O O . LEU A 1 351 ? -32.073 -24.094 8.381 1.00 38.31 351 LEU A O 1
ATOM 2823 N N . GLN A 1 352 ? -32.499 -25.128 10.316 1.00 29.33 352 GLN A N 1
ATOM 2824 C CA . GLN A 1 352 ? -33.117 -26.334 9.743 1.00 29.33 352 GLN A CA 1
ATOM 2825 C C . GLN A 1 352 ? -34.294 -26.699 10.658 1.00 29.33 352 GLN A C 1
ATOM 2827 O O . GLN A 1 352 ? -34.115 -27.248 11.742 1.00 29.33 352 GLN A O 1
ATOM 2832 N N . CYS A 1 353 ? -35.509 -26.301 10.272 1.00 34.97 353 CYS A N 1
ATOM 2833 C CA . CYS A 1 353 ? -36.726 -26.671 10.994 1.00 34.97 353 CYS A CA 1
ATOM 2834 C C . CYS A 1 353 ? -37.222 -28.023 10.482 1.00 34.97 353 CYS A C 1
ATOM 2836 O O . CYS A 1 353 ? -37.651 -28.140 9.335 1.00 34.97 353 CYS A O 1
ATOM 2838 N N . VAL A 1 354 ? -37.200 -29.029 11.354 1.00 32.69 354 VAL A N 1
ATOM 2839 C CA . VAL A 1 354 ? -37.926 -30.285 11.155 1.00 32.69 354 VAL A CA 1
ATOM 2840 C C . VAL A 1 354 ? -39.339 -30.095 11.718 1.00 32.69 354 VAL A C 1
ATOM 2842 O O . VAL A 1 354 ? -39.506 -29.628 12.844 1.00 32.69 354 VAL A O 1
ATOM 2845 N N . THR A 1 355 ? -40.340 -30.469 10.915 1.00 32.44 355 THR A N 1
ATOM 2846 C CA . THR A 1 355 ? -41.811 -30.422 11.107 1.00 32.44 355 THR A CA 1
ATOM 2847 C C . THR A 1 355 ? -42.541 -29.073 10.941 1.00 32.44 355 THR A C 1
ATOM 2849 O O . THR A 1 355 ? -42.435 -28.160 11.752 1.00 32.44 355 THR A O 1
ATOM 2852 N N . PHE A 1 356 ? -43.358 -29.003 9.877 1.00 33.69 356 PHE A N 1
ATOM 2853 C CA . PHE A 1 356 ? -44.302 -27.930 9.531 1.00 33.69 356 PHE A CA 1
ATOM 2854 C C . PHE A 1 356 ? -45.722 -28.266 10.024 1.00 33.69 356 PHE A C 1
ATOM 2856 O O . PHE A 1 356 ? -46.195 -29.376 9.796 1.00 33.69 356 PHE A O 1
ATOM 2863 N N . PHE A 1 357 ? -46.446 -27.285 10.573 1.00 31.44 357 PHE A N 1
ATOM 2864 C CA . PHE A 1 357 ? -47.914 -27.313 10.685 1.00 31.44 357 PHE A CA 1
ATOM 2865 C C . PHE A 1 357 ? -48.522 -26.190 9.827 1.00 31.44 357 PHE A C 1
ATOM 2867 O O . PHE A 1 357 ? -47.992 -25.079 9.767 1.00 31.44 357 PHE A O 1
ATOM 2874 N N . LYS A 1 358 ? -49.607 -26.491 9.100 1.00 29.67 358 LYS A N 1
ATOM 2875 C CA . LYS A 1 358 ? -50.253 -25.590 8.127 1.00 29.67 358 LYS A CA 1
ATOM 2876 C C . LYS A 1 358 ? -51.104 -24.494 8.798 1.00 29.67 358 LYS A C 1
ATOM 2878 O O . LYS A 1 358 ? -52.055 -24.804 9.495 1.00 29.67 358 LYS A O 1
ATOM 2883 N N . SER A 1 359 ? -50.809 -23.249 8.403 1.00 31.91 359 SER A N 1
ATOM 2884 C CA . SER A 1 359 ? -51.697 -22.105 8.093 1.00 31.91 359 SER A CA 1
ATOM 2885 C C . SER A 1 359 ? -52.685 -21.541 9.131 1.00 31.91 359 SER A C 1
ATOM 2887 O O . SER A 1 359 ? -53.703 -22.153 9.429 1.00 31.91 359 SER A O 1
ATOM 2889 N N . LEU A 1 360 ? -52.543 -20.232 9.398 1.00 29.44 360 LEU A N 1
ATOM 2890 C CA . LEU A 1 360 ? -53.657 -19.278 9.271 1.00 29.44 360 LEU A CA 1
ATOM 2891 C C . LEU A 1 360 ? -53.125 -17.909 8.791 1.00 29.44 360 LEU A C 1
ATOM 2893 O O . LEU A 1 360 ? -52.540 -17.151 9.561 1.00 29.44 360 LEU A O 1
ATOM 2897 N N . ILE A 1 361 ? -53.303 -17.580 7.507 1.00 28.77 361 ILE A N 1
ATOM 2898 C CA . ILE A 1 361 ? -53.064 -16.221 6.994 1.00 28.77 361 ILE A CA 1
ATOM 2899 C C . ILE A 1 361 ? -54.327 -15.404 7.276 1.00 28.77 361 ILE A C 1
ATOM 2901 O O . ILE A 1 361 ? -55.348 -15.603 6.624 1.00 28.77 361 ILE A O 1
ATOM 2905 N N . ARG A 1 362 ? -54.272 -14.476 8.237 1.00 27.44 362 ARG A N 1
ATOM 2906 C CA . ARG A 1 362 ? -55.242 -13.374 8.320 1.00 27.44 362 ARG A CA 1
ATOM 2907 C C . ARG A 1 362 ? -54.602 -12.132 7.716 1.00 27.44 362 ARG A C 1
ATOM 2909 O O . ARG A 1 362 ? -53.669 -11.575 8.288 1.00 27.44 362 ARG A O 1
ATOM 2916 N N . ALA A 1 363 ? -55.094 -11.735 6.547 1.00 26.48 363 ALA A N 1
ATOM 2917 C CA . ALA A 1 363 ? -54.804 -10.437 5.961 1.00 26.48 363 ALA A CA 1
ATOM 2918 C C . ALA A 1 363 ? -55.450 -9.353 6.838 1.00 26.48 363 ALA A C 1
ATOM 2920 O O . ALA A 1 363 ? -56.661 -9.377 7.048 1.00 26.48 363 ALA A O 1
ATOM 2921 N N . PHE A 1 364 ? -54.643 -8.438 7.368 1.00 25.41 364 PHE A N 1
ATOM 2922 C CA . PHE A 1 364 ? -55.126 -7.135 7.816 1.00 25.41 364 PHE A CA 1
ATOM 2923 C C . PHE A 1 364 ? -54.780 -6.139 6.708 1.00 25.41 364 PHE A C 1
ATOM 2925 O O . PHE A 1 364 ? -53.630 -6.114 6.263 1.00 25.41 364 PHE A O 1
ATOM 2932 N N . PHE A 1 365 ? -55.811 -5.440 6.227 1.00 28.81 365 PHE A N 1
ATOM 2933 C CA . PHE A 1 365 ? -55.719 -4.307 5.305 1.00 28.81 365 PHE A CA 1
ATOM 2934 C C . PHE A 1 365 ? -54.877 -3.175 5.890 1.00 28.81 365 PHE A C 1
ATOM 2936 O O . PHE A 1 365 ? -54.921 -3.002 7.132 1.00 28.81 365 PHE A O 1
#

Solvent-accessible surface area (backbone atoms only — not comparable to full-atom values): 21197 Å² total; per-residue (Å²): 109,69,45,59,52,37,49,52,51,48,53,55,51,73,69,46,60,74,95,74,51,54,58,64,61,55,46,50,41,53,34,37,44,76,38,66,88,54,89,74,50,68,67,60,53,48,50,53,50,51,51,52,46,49,53,24,39,54,57,34,38,78,77,41,76,81,46,66,44,68,79,45,75,55,97,56,66,60,82,54,64,67,60,43,47,55,52,50,54,28,43,35,43,39,45,39,66,73,65,51,37,43,45,34,76,92,58,60,79,45,71,56,27,68,27,60,74,44,22,68,72,69,27,29,17,40,32,57,46,34,30,51,54,48,48,55,49,35,33,45,43,18,34,75,64,38,46,23,60,44,81,101,47,32,35,31,36,34,71,76,51,96,73,86,75,81,55,71,80,37,29,39,34,33,28,39,36,70,60,49,42,75,31,49,60,71,52,48,30,64,72,66,71,47,88,76,64,76,74,47,73,39,70,53,53,56,69,55,53,54,49,50,55,38,47,50,46,27,54,41,16,62,63,47,46,80,73,74,56,51,58,52,28,51,53,28,46,53,53,43,37,72,79,44,73,83,42,54,73,58,48,54,50,47,34,51,49,32,57,73,69,72,43,62,58,68,59,33,49,53,47,45,53,50,39,45,72,76,41,61,87,50,44,69,67,40,52,55,52,48,54,56,42,51,54,51,52,51,53,53,59,72,64,67,62,84,84,74,77,79,86,60,97,60,93,75,65,88,54,78,56,78,44,83,42,68,40,92,89,75,75,48,81,42,85,44,83,49,83,52,88,75,83,85,88,56,94,91,65,89,85,84,85,84,85,89,81,87,83,83,88,78,88,77,133

Nearest PDB structures (foldseek):
  5lyp-assembly1_A  TM=7.003E-01  e=3.593E-01  Saccharomyces cerevisiae
  7rqf-assembly1_A  TM=2.619E-01  e=8.045E-01  Pseudomonas aeruginosa PAO1
  7kdt-assembly1_A  TM=2.613E-01  e=8.045E-01  Homo sapiens
  8e12-assembly1_B  TM=2.363E-01  e=1.233E+00  synthetic construct
  4eba-assembly2_D  TM=1.946E-01  e=1.562E+00  Kluyveromyces lactis NRRL Y-1140

Radius of gyration: 27.37 Å; Cα contacts (8 Å, |Δi|>4): 468; chains: 1; bounding box: 83×52×62 Å

Mean predicted aligned error: 11.1 Å